Protein AF-A0A965PPR6-F1 (afdb_monomer)

Radius of gyration: 20.14 Å; Cα contacts (8 Å, |Δi|>4): 261; chains: 1; bounding box: 53×40×50 Å

Sequence (195 aa):
MKWIDKIFGKKETKTKAVNNMVGMTINASNAIFPSWQTVEAINEYCTIDDIYSVISYLAETAARIPFYGYQVVDDEAMKGYKRHDFASIQKKYYKTKALQDLQPDDIFMKMLDGISYEDKIKYYTILYITGELFLYKEVLELGPNSGMVYLHALNNQNVTVLVSDTFPQRVVGYRYFDVNFDGKFTTDDIIHVKY

Foldseek 3Di:
DVVVCLQQPDPDDDDDDPDDPPDPDPPVVQKDAQDPQLVVLVVCCVPPVVNVVVQLVVQLVQLPDADFDKDFPDPVLVVQLVPDDPPDPSNVVSCVVGIDGDDCPDLVNVQSVPCDSVNSSVQSSSCVSRQKWKWFWDAACDDPRHRHIDTDTADRNQKMFGWDPDPPIDGQWIWGDDPPDTDTGGPSRIDMGGD

Secondary structure (DSSP, 8-state):
-TTHHHHH-------------------GGGEEPPPHHHHHHHHHHHH-HHHHHHHHHHHHHHHTSPP--EEE--HHHHHHHHHS-TT-HHHHHHHHHHEEEPPTT-HHHHHHHHS-HHHHHHHHHHHHHHSEEEEEEEE--SSTTTT-EEEEEPPGGGEEEEE-SSSSP-EEEEEEEETTEEEEE-TTTEEEEE-

pLDDT: mean 83.13, std 17.08, range [30.12, 97.56]

Solvent-accessible surface area (backbone atoms only — not comparable to full-atom values): 11376 Å² total; per-residue (Å²): 121,75,64,62,53,68,75,68,58,79,89,71,80,88,69,94,70,91,73,78,93,69,70,89,70,82,56,74,90,38,50,49,64,57,53,73,63,49,57,51,37,49,48,44,44,75,71,35,68,69,52,33,51,52,45,48,53,52,13,50,59,56,31,70,57,80,83,83,59,68,41,81,75,27,74,68,35,39,53,51,30,72,72,41,57,88,88,38,68,66,19,56,56,21,39,68,60,9,44,41,76,51,59,82,84,37,62,68,44,49,33,56,70,65,57,45,59,67,54,37,28,55,52,40,39,45,28,71,55,56,38,39,40,45,28,40,56,46,64,38,82,67,70,100,59,43,71,40,54,46,77,43,79,53,65,61,85,33,36,32,43,30,40,44,95,54,88,80,68,43,80,63,24,36,34,42,51,54,102,88,42,81,46,78,40,48,64,84,37,42,52,76,49,75,113

Structure (mmCIF, N/CA/C/O backbone):
data_AF-A0A965PPR6-F1
#
_entry.id   AF-A0A965PPR6-F1
#
loop_
_atom_site.group_PDB
_atom_site.id
_atom_site.type_symbol
_atom_site.label_atom_id
_atom_site.label_alt_id
_atom_site.label_comp_id
_atom_site.label_asym_id
_atom_site.label_entity_id
_atom_site.label_seq_id
_atom_site.pdbx_PDB_ins_code
_atom_site.Cartn_x
_atom_site.Cartn_y
_atom_site.Cartn_z
_atom_site.occupancy
_atom_site.B_iso_or_equiv
_atom_site.auth_seq_id
_atom_site.auth_comp_id
_atom_site.auth_asym_id
_atom_site.auth_atom_id
_atom_site.pdbx_PDB_model_num
ATOM 1 N N . MET A 1 1 ? -7.750 -10.231 19.471 1.00 48.19 1 MET A N 1
ATOM 2 C CA . MET A 1 1 ? -6.610 -9.286 19.541 1.00 48.19 1 MET A CA 1
ATOM 3 C C . MET A 1 1 ? -5.313 -9.749 18.841 1.00 48.19 1 MET A C 1
ATOM 5 O O . MET A 1 1 ? -4.324 -9.059 18.959 1.00 48.19 1 MET A O 1
ATOM 9 N N . LYS A 1 2 ? -5.282 -10.813 18.014 1.00 48.78 2 LYS A N 1
ATOM 10 C CA . LYS A 1 2 ? -4.013 -11.348 17.451 1.00 48.78 2 LYS A CA 1
ATOM 11 C C . LYS A 1 2 ? -3.381 -10.573 16.272 1.00 48.78 2 LYS A C 1
ATOM 13 O O . LYS A 1 2 ? -2.258 -10.879 15.897 1.00 48.78 2 LYS A O 1
ATOM 18 N N . TRP A 1 3 ? -4.093 -9.635 15.642 1.00 40.25 3 TRP A N 1
ATOM 19 C CA . TRP A 1 3 ? -3.617 -8.940 14.430 1.00 40.25 3 TRP A CA 1
ATOM 20 C C . TRP A 1 3 ? -2.883 -7.629 14.741 1.00 40.25 3 TRP A C 1
ATOM 22 O O . TRP A 1 3 ? -1.911 -7.310 14.070 1.00 40.25 3 TRP A O 1
ATOM 32 N N . ILE A 1 4 ? -3.286 -6.932 15.807 1.00 52.94 4 ILE A N 1
ATOM 33 C CA . ILE A 1 4 ? -2.598 -5.741 16.332 1.00 52.94 4 ILE A CA 1
ATOM 34 C C . ILE A 1 4 ? -1.218 -6.137 16.882 1.00 52.94 4 ILE A C 1
ATOM 36 O O . ILE A 1 4 ? -0.222 -5.483 16.588 1.00 52.94 4 ILE A O 1
ATOM 40 N N . ASP A 1 5 ? -1.134 -7.288 17.556 1.00 53.12 5 ASP A N 1
ATOM 41 C CA . ASP A 1 5 ? 0.131 -7.854 18.046 1.00 53.12 5 ASP A CA 1
ATOM 42 C C . ASP A 1 5 ? 1.129 -8.162 16.913 1.00 53.12 5 ASP A C 1
ATOM 44 O O . ASP A 1 5 ? 2.340 -8.082 17.112 1.00 53.12 5 ASP A O 1
ATOM 48 N N . LYS A 1 6 ? 0.624 -8.477 15.711 1.00 57.22 6 LYS A N 1
ATOM 49 C CA . LYS A 1 6 ? 1.436 -8.735 14.513 1.00 57.22 6 LYS A CA 1
ATOM 50 C C . LYS A 1 6 ? 1.983 -7.446 13.884 1.00 57.22 6 LYS A C 1
ATOM 52 O O . LYS A 1 6 ? 3.014 -7.470 13.219 1.00 57.22 6 LYS A O 1
ATOM 57 N N . ILE A 1 7 ? 1.299 -6.323 14.095 1.00 57.22 7 ILE A N 1
ATOM 58 C CA . ILE A 1 7 ? 1.702 -5.015 13.567 1.00 57.22 7 ILE A CA 1
ATOM 59 C C . ILE A 1 7 ? 2.753 -4.369 14.478 1.00 57.22 7 ILE A C 1
ATOM 61 O O . ILE A 1 7 ? 3.712 -3.803 13.962 1.00 57.22 7 ILE A O 1
ATOM 65 N N . PHE A 1 8 ? 2.616 -4.506 15.802 1.00 60.41 8 PHE A N 1
ATOM 66 C CA . PHE A 1 8 ? 3.410 -3.720 16.757 1.00 60.41 8 PHE A CA 1
ATOM 67 C C . PHE A 1 8 ? 4.501 -4.469 17.522 1.00 60.41 8 PHE A C 1
ATOM 69 O O . PHE A 1 8 ? 5.344 -3.801 18.107 1.00 60.41 8 PHE A O 1
ATOM 76 N N . GLY A 1 9 ? 4.538 -5.808 17.491 1.00 51.94 9 GLY A N 1
ATOM 77 C CA . GLY A 1 9 ? 5.620 -6.607 18.077 1.00 51.94 9 GLY A CA 1
ATOM 78 C C . GLY A 1 9 ? 5.750 -6.477 19.605 1.00 51.94 9 GLY A C 1
ATOM 79 O O . GLY A 1 9 ? 5.995 -5.413 20.168 1.00 51.94 9 GLY A O 1
ATOM 80 N N . LYS A 1 10 ? 5.650 -7.587 20.341 1.00 51.81 10 LYS A N 1
ATOM 81 C CA . LYS A 1 10 ? 6.014 -7.572 21.767 1.00 51.81 10 LYS A CA 1
ATOM 82 C C . LYS A 1 10 ? 7.514 -7.306 21.927 1.00 51.81 10 LYS A C 1
ATOM 84 O O . LYS A 1 10 ? 8.333 -7.972 21.300 1.00 51.81 10 LYS A O 1
ATOM 89 N N . LYS A 1 11 ? 7.881 -6.420 22.862 1.00 44.75 11 LYS A N 1
ATOM 90 C CA . LYS A 1 11 ? 9.228 -6.392 23.456 1.00 44.75 11 LYS A CA 1
ATOM 91 C C . LYS A 1 11 ? 9.420 -7.654 24.299 1.00 44.75 11 LYS A C 1
ATOM 93 O O . LYS A 1 11 ? 9.170 -7.644 25.502 1.00 44.75 11 LYS A O 1
ATOM 98 N N . GLU A 1 12 ? 9.842 -8.744 23.669 1.00 40.94 12 GLU A N 1
ATOM 99 C CA . GLU A 1 12 ? 10.388 -9.887 24.392 1.00 40.94 12 GLU A CA 1
ATOM 100 C C . GLU A 1 12 ? 11.834 -9.591 24.799 1.00 40.94 12 GLU A C 1
ATOM 102 O O . GLU A 1 12 ? 12.683 -9.154 24.018 1.00 40.94 12 GLU A O 1
ATOM 107 N N . THR A 1 13 ? 12.090 -9.764 26.087 1.00 36.62 13 THR A N 1
ATOM 108 C CA . THR A 1 13 ? 13.371 -9.562 26.746 1.00 36.62 13 THR A CA 1
ATOM 109 C C . THR A 1 13 ? 14.420 -10.485 26.127 1.00 36.62 13 THR A C 1
ATOM 111 O O . THR A 1 13 ? 14.289 -11.707 26.156 1.00 36.62 13 THR A O 1
ATOM 114 N N . LYS A 1 14 ? 15.480 -9.882 25.575 1.00 37.03 14 LYS A N 1
ATOM 115 C CA . LYS A 1 14 ? 16.618 -10.553 24.935 1.00 37.03 14 LYS A CA 1
ATOM 116 C C . LYS A 1 14 ? 17.180 -11.680 25.810 1.00 37.03 14 LYS A C 1
ATOM 118 O O . LYS A 1 14 ? 17.940 -11.424 26.741 1.00 37.03 14 LYS A O 1
ATOM 123 N N . THR A 1 15 ? 16.913 -12.925 25.437 1.00 30.12 15 THR A N 1
ATOM 124 C CA . THR A 1 15 ? 17.863 -14.020 25.648 1.00 30.12 15 THR A CA 1
ATOM 125 C C . THR A 1 15 ? 18.594 -14.231 24.331 1.00 30.12 15 THR A C 1
ATOM 127 O O . THR A 1 15 ? 17.985 -14.375 23.275 1.00 30.12 15 THR A O 1
ATOM 130 N N . LYS A 1 16 ? 19.925 -14.133 24.378 1.00 44.31 16 LYS A N 1
ATOM 131 C CA . LYS A 1 16 ? 20.814 -14.342 23.234 1.00 44.31 16 LYS A CA 1
ATOM 132 C C . LYS A 1 16 ? 20.588 -15.747 22.668 1.00 44.31 16 LYS A C 1
ATOM 134 O O . LYS A 1 16 ? 21.168 -16.704 23.167 1.00 44.31 16 LYS A O 1
ATOM 139 N N . ALA A 1 17 ? 19.789 -15.849 21.615 1.00 34.00 17 ALA A N 1
ATOM 140 C CA . ALA A 1 17 ? 19.793 -16.985 20.712 1.00 34.00 17 ALA A CA 1
ATOM 141 C C . ALA A 1 17 ? 20.595 -16.576 19.473 1.00 34.00 17 ALA A C 1
ATOM 143 O O . ALA A 1 17 ? 20.118 -15.844 18.609 1.00 34.00 17 ALA A O 1
ATOM 144 N N . VAL A 1 18 ? 21.849 -17.020 19.414 1.00 46.94 18 VAL A N 1
ATOM 145 C CA . VAL A 1 18 ? 22.554 -17.165 18.139 1.00 46.94 18 VAL A CA 1
ATOM 146 C C . VAL A 1 18 ? 21.753 -18.196 17.350 1.00 46.94 18 VAL A C 1
ATOM 148 O O . VAL A 1 18 ? 21.714 -19.355 17.748 1.00 46.94 18 VAL A O 1
ATOM 151 N N . ASN A 1 19 ? 21.058 -17.776 16.294 1.00 36.38 19 ASN A N 1
ATOM 152 C CA . ASN A 1 19 ? 20.357 -18.704 15.413 1.00 36.38 19 ASN A CA 1
ATOM 153 C C . ASN A 1 19 ? 20.347 -18.182 13.970 1.00 36.38 19 ASN A C 1
ATOM 155 O O . ASN A 1 19 ? 19.476 -17.431 13.549 1.00 36.38 19 ASN A O 1
ATOM 159 N N . ASN A 1 20 ? 21.391 -18.582 13.243 1.00 40.84 20 ASN A N 1
ATOM 160 C CA . ASN A 1 20 ? 21.377 -18.983 11.839 1.00 40.84 20 ASN A CA 1
ATOM 161 C C . ASN A 1 20 ? 20.494 -18.181 10.863 1.00 40.84 20 ASN A C 1
ATOM 163 O O . ASN A 1 20 ? 19.525 -18.704 10.320 1.00 40.84 20 ASN A O 1
ATOM 167 N N . MET A 1 21 ? 20.972 -17.005 10.448 1.00 39.00 21 MET A N 1
ATOM 168 C CA . MET A 1 21 ? 20.853 -16.595 9.039 1.00 39.00 21 MET A CA 1
ATOM 169 C C . MET A 1 21 ? 21.805 -17.452 8.178 1.00 39.00 21 MET A C 1
ATOM 171 O O . MET A 1 21 ? 22.742 -16.957 7.557 1.00 39.00 21 MET A O 1
ATOM 175 N N . VAL A 1 22 ? 21.615 -18.773 8.172 1.00 36.97 22 VAL A N 1
ATOM 176 C CA . VAL A 1 22 ? 22.306 -19.662 7.233 1.00 36.97 22 VAL A CA 1
ATOM 177 C C . VAL A 1 22 ? 21.404 -19.789 6.017 1.00 36.97 22 VAL A C 1
ATOM 179 O O . VAL A 1 22 ? 20.418 -20.513 6.039 1.00 36.97 22 VAL A O 1
ATOM 182 N N . GLY A 1 23 ? 21.736 -19.005 4.991 1.00 43.03 23 GLY A N 1
ATOM 183 C CA . GLY A 1 23 ? 21.359 -19.208 3.596 1.00 43.03 23 GLY A CA 1
ATOM 184 C C . GLY A 1 23 ? 19.938 -19.706 3.347 1.00 43.03 23 GLY A C 1
ATOM 185 O O . GLY A 1 23 ? 19.741 -20.892 3.086 1.00 43.03 23 GLY A O 1
ATOM 186 N N . MET A 1 24 ? 18.969 -18.785 3.261 1.00 45.47 24 MET A N 1
ATOM 187 C CA . MET A 1 24 ? 17.811 -19.012 2.389 1.00 45.47 24 MET A CA 1
ATOM 188 C C . MET A 1 24 ? 18.346 -19.199 0.966 1.00 45.47 24 MET A C 1
ATOM 190 O O . MET A 1 24 ? 18.552 -18.230 0.228 1.00 45.47 24 MET A O 1
ATOM 194 N N . THR A 1 25 ? 18.665 -20.445 0.634 1.00 43.94 25 THR A N 1
ATOM 195 C CA . THR A 1 25 ? 19.070 -20.873 -0.695 1.00 43.94 25 THR A CA 1
ATOM 196 C C . THR A 1 25 ? 17.839 -20.700 -1.561 1.00 43.94 25 THR A C 1
ATOM 198 O O . THR A 1 25 ? 16.800 -21.303 -1.298 1.00 43.94 25 THR A O 1
ATOM 201 N N . ILE A 1 26 ? 17.920 -19.796 -2.532 1.00 47.94 26 ILE A N 1
ATOM 202 C CA . ILE A 1 26 ? 16.821 -19.542 -3.453 1.00 47.94 26 ILE A CA 1
ATOM 203 C C . ILE A 1 26 ? 16.730 -20.775 -4.336 1.00 47.94 26 ILE A C 1
ATOM 205 O O . ILE A 1 26 ? 17.518 -20.948 -5.263 1.00 47.94 26 ILE A O 1
ATOM 209 N N . ASN A 1 27 ? 15.797 -21.663 -4.020 1.00 50.19 27 ASN A N 1
ATOM 210 C CA . ASN A 1 27 ? 15.402 -22.681 -4.967 1.00 50.19 27 ASN A CA 1
ATOM 211 C C . ASN A 1 27 ? 14.576 -21.962 -6.040 1.00 50.19 27 ASN A C 1
ATOM 213 O O . ASN A 1 27 ? 13.441 -21.572 -5.774 1.00 50.19 27 ASN A O 1
ATOM 217 N N . ALA A 1 28 ? 15.163 -21.734 -7.220 1.00 57.53 28 ALA A N 1
ATOM 218 C CA . ALA A 1 28 ? 14.512 -21.040 -8.337 1.00 57.53 28 ALA A CA 1
ATOM 219 C C . ALA A 1 28 ? 13.152 -21.663 -8.713 1.00 57.53 28 ALA A C 1
ATOM 221 O O . ALA A 1 28 ? 12.286 -20.977 -9.241 1.00 57.53 28 ALA A O 1
ATOM 222 N N . SER A 1 29 ? 12.950 -22.939 -8.369 1.00 57.94 29 SER A N 1
ATOM 223 C CA . SER A 1 29 ? 11.703 -23.687 -8.555 1.00 57.94 29 SER A CA 1
ATOM 224 C C . SER A 1 29 ? 10.522 -23.158 -7.721 1.00 57.94 29 SER A C 1
ATOM 226 O O . SER A 1 29 ? 9.377 -23.346 -8.115 1.00 57.94 29 SER A O 1
ATOM 228 N N . ASN A 1 30 ? 10.785 -22.497 -6.585 1.00 63.94 30 ASN A N 1
ATOM 229 C CA . ASN A 1 30 ? 9.767 -22.033 -5.627 1.00 63.94 30 ASN A CA 1
ATOM 230 C C . ASN A 1 30 ? 9.727 -20.497 -5.515 1.00 63.94 30 ASN A C 1
ATOM 232 O O . ASN A 1 30 ? 9.363 -19.942 -4.476 1.00 63.94 30 ASN A O 1
ATOM 236 N N . ALA A 1 31 ? 10.153 -19.800 -6.566 1.00 70.00 31 ALA A N 1
ATOM 237 C CA . ALA A 1 31 ? 10.116 -18.349 -6.657 1.00 70.00 31 ALA A CA 1
ATOM 238 C C . ALA A 1 31 ? 9.077 -17.930 -7.702 1.00 70.00 31 ALA A C 1
ATOM 240 O O . ALA A 1 31 ? 9.093 -18.417 -8.831 1.00 70.00 31 ALA A O 1
ATOM 241 N N . ILE A 1 32 ? 8.176 -17.025 -7.326 1.00 72.94 32 ILE A N 1
ATOM 242 C CA . ILE A 1 32 ? 7.250 -16.377 -8.253 1.00 72.94 32 ILE A CA 1
ATOM 243 C C . ILE A 1 32 ? 7.863 -15.032 -8.619 1.00 72.94 32 ILE A C 1
ATOM 245 O O . ILE A 1 32 ? 8.023 -14.149 -7.773 1.00 72.94 32 ILE A O 1
ATOM 249 N N . PHE A 1 33 ? 8.238 -14.915 -9.886 1.00 66.56 33 PHE A N 1
ATOM 250 C CA . PHE A 1 33 ? 8.786 -13.697 -10.455 1.00 66.56 33 PHE A CA 1
ATOM 251 C C . PHE A 1 33 ? 7.656 -12.784 -10.933 1.00 66.56 33 PHE A C 1
ATOM 253 O O . PHE A 1 33 ? 6.605 -13.288 -11.348 1.00 66.56 33 PHE A O 1
ATOM 260 N N . PRO A 1 34 ? 7.869 -11.460 -10.915 1.00 62.06 34 PRO A N 1
ATOM 261 C CA . PRO A 1 34 ? 6.945 -10.542 -11.551 1.00 62.06 34 PRO A CA 1
ATOM 262 C C . PRO A 1 34 ? 6.870 -10.914 -13.035 1.00 62.06 34 PRO A C 1
ATOM 264 O O . PRO A 1 34 ? 7.886 -11.168 -13.688 1.00 62.06 34 PRO A O 1
ATOM 267 N N . SER A 1 35 ? 5.651 -11.052 -13.554 1.00 61.56 35 SER A N 1
ATOM 268 C CA . SER A 1 35 ? 5.448 -11.480 -14.936 1.00 61.56 35 SER A CA 1
ATOM 269 C C . SER A 1 35 ? 5.826 -10.354 -15.902 1.00 61.56 35 SER A C 1
ATOM 271 O O . SER A 1 35 ? 5.739 -9.173 -15.561 1.00 61.56 35 SER A O 1
ATOM 273 N N . TRP A 1 36 ? 6.188 -10.708 -17.142 1.00 55.47 36 TRP A N 1
ATOM 274 C CA . TRP A 1 36 ? 6.406 -9.747 -18.240 1.00 55.47 36 TRP A CA 1
ATOM 275 C C . TRP A 1 36 ? 5.240 -8.753 -18.389 1.00 55.47 36 TRP A C 1
ATOM 277 O O . TRP A 1 36 ? 5.442 -7.590 -18.730 1.00 55.47 36 TRP A O 1
ATOM 287 N N . GLN A 1 37 ? 4.028 -9.193 -18.044 1.00 60.94 37 GLN A N 1
ATOM 288 C CA . GLN A 1 37 ? 2.809 -8.386 -18.077 1.00 60.94 37 GLN A CA 1
ATOM 289 C C . GLN A 1 37 ? 2.902 -7.138 -17.187 1.00 60.94 37 GLN A C 1
ATOM 291 O O . GLN A 1 37 ? 2.334 -6.109 -17.528 1.00 60.94 37 GLN A O 1
ATOM 296 N N . THR A 1 38 ? 3.654 -7.185 -16.080 1.00 77.25 38 THR A N 1
ATOM 297 C CA . THR A 1 38 ? 3.849 -6.006 -15.216 1.00 77.25 38 THR A CA 1
ATOM 298 C C . THR A 1 38 ? 4.651 -4.906 -15.912 1.00 77.25 38 THR A C 1
ATOM 300 O O . THR A 1 38 ? 4.359 -3.728 -15.731 1.00 77.25 38 THR A O 1
ATOM 303 N N . VAL A 1 39 ? 5.638 -5.266 -16.739 1.00 82.94 39 VAL A N 1
ATOM 304 C CA . VAL A 1 39 ? 6.443 -4.306 -17.511 1.00 82.94 39 VAL A CA 1
ATOM 305 C C . VAL A 1 39 ? 5.615 -3.693 -18.633 1.00 82.94 39 VAL A C 1
ATOM 307 O O . VAL A 1 39 ? 5.639 -2.481 -18.828 1.00 82.94 39 VAL A O 1
ATOM 310 N N . GLU A 1 40 ? 4.8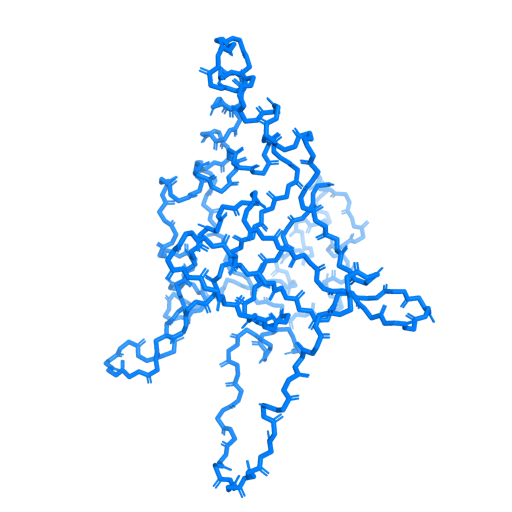60 -4.525 -19.343 1.00 86.25 40 GLU A N 1
ATOM 311 C CA . GLU A 1 40 ? 3.971 -4.092 -20.420 1.00 86.25 40 GLU A CA 1
ATOM 312 C C . GLU A 1 40 ? 2.885 -3.138 -19.910 1.00 86.25 40 GLU A C 1
ATOM 314 O O . GLU A 1 40 ? 2.782 -2.029 -20.424 1.00 86.25 40 GLU A O 1
ATOM 319 N N . ALA A 1 41 ? 2.180 -3.490 -18.831 1.00 88.00 41 ALA A N 1
ATOM 320 C CA . ALA A 1 41 ? 1.141 -2.642 -18.243 1.00 88.00 41 ALA A CA 1
ATOM 321 C C . ALA A 1 41 ? 1.681 -1.286 -17.752 1.00 88.00 41 ALA A C 1
ATOM 323 O O . ALA A 1 41 ? 1.035 -0.250 -17.916 1.00 88.00 41 ALA A O 1
ATOM 324 N N . ILE A 1 42 ? 2.891 -1.267 -17.177 1.00 89.81 42 ILE A N 1
ATOM 325 C CA . ILE A 1 42 ? 3.558 -0.015 -16.789 1.00 89.81 42 ILE A CA 1
ATOM 326 C C . ILE A 1 42 ? 3.869 0.837 -18.024 1.00 89.81 42 ILE A C 1
ATOM 328 O O . ILE A 1 42 ? 3.649 2.047 -18.004 1.00 89.81 42 ILE A O 1
ATOM 332 N N . ASN A 1 43 ? 4.350 0.225 -19.107 1.00 90.31 43 ASN A N 1
ATOM 333 C CA . ASN A 1 43 ? 4.620 0.946 -20.347 1.00 90.31 43 ASN A CA 1
ATOM 334 C C . ASN A 1 43 ? 3.334 1.490 -20.977 1.00 90.31 43 ASN A C 1
ATOM 336 O O . ASN A 1 43 ? 3.321 2.639 -21.409 1.00 90.31 43 ASN A O 1
ATOM 340 N N . GLU A 1 44 ? 2.251 0.714 -20.998 1.00 92.44 44 GLU A N 1
ATOM 341 C CA . GLU A 1 44 ? 0.940 1.155 -21.485 1.00 92.44 44 GLU A CA 1
ATOM 342 C C . GLU A 1 44 ? 0.424 2.361 -20.696 1.00 92.44 44 GLU A C 1
ATOM 344 O O . GLU A 1 44 ? 0.042 3.363 -21.297 1.00 92.44 44 GLU A O 1
ATOM 349 N N . TYR A 1 45 ? 0.506 2.322 -19.363 1.00 93.44 45 TYR A N 1
ATOM 350 C CA . TYR A 1 45 ? 0.157 3.466 -18.517 1.00 93.44 45 TYR A CA 1
ATOM 351 C C . TYR A 1 45 ? 0.984 4.720 -18.836 1.00 93.44 45 TYR A C 1
ATOM 353 O O . TYR A 1 45 ? 0.462 5.829 -18.797 1.00 93.44 45 TYR A O 1
ATOM 361 N N . CYS A 1 46 ? 2.267 4.559 -19.163 1.00 92.62 46 CYS A N 1
ATOM 362 C CA . CYS A 1 46 ? 3.156 5.676 -19.486 1.00 92.62 46 CYS A CA 1
ATOM 363 C C . CYS A 1 46 ? 3.025 6.190 -20.930 1.00 92.62 46 CYS A C 1
ATOM 365 O O . CYS A 1 46 ? 3.534 7.271 -21.221 1.00 92.62 46 CYS A O 1
ATOM 367 N N . THR A 1 47 ? 2.426 5.421 -21.845 1.00 95.81 47 THR A N 1
ATOM 368 C CA . THR A 1 47 ? 2.432 5.724 -23.292 1.00 95.81 47 THR A CA 1
ATOM 369 C C . THR A 1 47 ? 1.051 5.973 -23.885 1.00 95.81 47 THR A C 1
ATOM 371 O O . THR A 1 47 ? 0.958 6.631 -24.920 1.00 95.81 47 THR A O 1
ATOM 374 N N . ILE A 1 48 ? -0.011 5.461 -23.261 1.00 97.00 48 ILE A N 1
ATOM 375 C CA . ILE A 1 48 ? -1.388 5.593 -23.739 1.00 97.00 48 ILE A CA 1
ATOM 376 C C . ILE A 1 48 ? -2.139 6.567 -22.827 1.00 97.00 48 ILE A C 1
ATOM 378 O O . ILE A 1 48 ? -2.501 6.233 -21.697 1.00 97.00 48 ILE A O 1
ATOM 382 N N . ASP A 1 49 ? -2.427 7.761 -23.347 1.00 97.00 49 ASP A N 1
ATOM 383 C CA . ASP A 1 49 ? -3.057 8.862 -22.600 1.00 97.00 49 ASP A CA 1
ATOM 384 C C . ASP A 1 49 ? -4.416 8.491 -21.983 1.00 97.00 49 ASP A C 1
ATOM 386 O O . ASP A 1 49 ? -4.732 8.907 -20.864 1.00 97.00 49 ASP A O 1
ATOM 390 N N . ASP A 1 50 ? -5.219 7.682 -22.677 1.00 96.69 50 ASP A N 1
ATOM 391 C CA . ASP A 1 50 ? -6.526 7.239 -22.176 1.00 96.69 50 ASP A CA 1
ATOM 392 C C . ASP A 1 50 ? -6.378 6.349 -20.931 1.00 96.69 50 ASP A C 1
ATOM 394 O O . ASP A 1 50 ? -7.106 6.514 -19.948 1.00 96.69 50 ASP A O 1
ATOM 398 N N . ILE A 1 51 ? -5.397 5.438 -20.941 1.00 95.50 51 ILE A N 1
ATOM 399 C CA . ILE A 1 51 ? -5.103 4.551 -19.807 1.00 95.50 51 ILE A CA 1
ATOM 400 C C . ILE A 1 51 ? -4.580 5.376 -18.634 1.00 95.50 51 ILE A C 1
ATOM 402 O O . ILE A 1 51 ? -5.071 5.229 -17.511 1.00 95.50 51 ILE A O 1
ATOM 406 N N . TYR A 1 52 ? -3.636 6.282 -18.900 1.00 96.88 52 TYR A N 1
ATOM 407 C CA . TYR A 1 52 ? -3.124 7.215 -17.902 1.00 96.88 52 TYR A CA 1
ATOM 408 C C . TYR A 1 52 ? -4.258 7.995 -17.227 1.00 96.88 52 TYR A C 1
ATOM 410 O O . TYR A 1 52 ? -4.332 8.055 -15.997 1.00 96.88 52 TYR A O 1
ATOM 418 N N . SER A 1 53 ? -5.170 8.553 -18.027 1.00 97.44 53 SER A N 1
ATOM 419 C CA . SER A 1 53 ? -6.269 9.396 -17.550 1.00 97.44 53 SER A CA 1
ATOM 420 C C . SER A 1 53 ? -7.247 8.621 -16.668 1.00 97.44 53 SER A C 1
ATOM 422 O O . SER A 1 53 ? -7.631 9.103 -15.600 1.00 97.44 53 SER A O 1
ATOM 424 N N . VAL A 1 54 ? -7.625 7.401 -17.069 1.00 97.06 54 VAL A N 1
ATOM 425 C CA . VAL A 1 54 ? -8.535 6.549 -16.286 1.00 97.06 54 VAL A CA 1
ATOM 426 C C . VAL A 1 54 ? -7.897 6.132 -14.963 1.00 97.06 54 VAL A C 1
ATOM 428 O O . VAL A 1 54 ? -8.519 6.278 -13.908 1.00 97.06 54 VAL A O 1
ATOM 431 N N . ILE A 1 55 ? -6.655 5.643 -14.996 1.00 96.25 55 ILE A N 1
ATOM 432 C CA . ILE A 1 55 ? -5.962 5.176 -13.791 1.00 96.25 55 ILE A CA 1
ATOM 433 C C . ILE A 1 55 ? -5.713 6.338 -12.828 1.00 96.25 55 ILE A C 1
ATOM 435 O O . ILE A 1 55 ? -5.998 6.206 -11.637 1.00 96.25 55 ILE A O 1
ATOM 439 N N . SER A 1 56 ? -5.262 7.489 -13.331 1.00 96.69 56 SER A N 1
ATOM 440 C CA . SER A 1 56 ? -5.033 8.683 -12.508 1.00 96.69 56 SER A CA 1
ATOM 441 C C . SER A 1 56 ? -6.328 9.160 -11.855 1.00 96.69 56 SER A C 1
ATOM 443 O O . SER A 1 56 ? -6.358 9.393 -10.648 1.00 96.69 56 SER A O 1
ATOM 445 N N . TYR A 1 57 ? -7.433 9.204 -12.607 1.00 97.56 57 TYR A N 1
ATOM 446 C CA . TYR A 1 57 ? -8.740 9.571 -12.061 1.00 97.56 57 TYR A CA 1
ATOM 447 C C . TYR A 1 57 ? -9.179 8.644 -10.916 1.00 97.56 57 TYR A C 1
ATOM 449 O O . TYR A 1 57 ? -9.630 9.118 -9.867 1.00 97.56 57 TYR A O 1
ATOM 457 N N . LEU A 1 58 ? -9.029 7.325 -11.083 1.00 96.62 58 LEU A N 1
ATOM 458 C CA . LEU A 1 58 ? -9.371 6.346 -10.048 1.00 96.62 58 LEU A CA 1
ATOM 459 C C . LEU A 1 58 ? -8.455 6.455 -8.823 1.00 96.62 58 LEU A C 1
ATOM 461 O O . LEU A 1 58 ? -8.944 6.423 -7.690 1.00 96.62 58 LEU A O 1
ATOM 465 N N . ALA A 1 59 ? -7.145 6.601 -9.034 1.00 96.94 59 ALA A N 1
ATOM 466 C CA . ALA A 1 59 ? -6.155 6.710 -7.967 1.00 96.94 59 ALA A CA 1
ATOM 467 C C . ALA A 1 59 ? -6.352 7.984 -7.136 1.00 96.94 59 ALA A C 1
ATOM 469 O O . ALA A 1 59 ? -6.419 7.911 -5.909 1.00 96.94 59 ALA A O 1
ATOM 470 N N . GLU A 1 60 ? -6.538 9.136 -7.784 1.00 97.19 60 GLU A N 1
ATOM 471 C CA . GLU A 1 60 ? -6.829 10.403 -7.108 1.00 97.19 60 GLU A CA 1
ATOM 472 C C . GLU A 1 60 ? -8.153 10.351 -6.346 1.00 97.19 60 GLU A C 1
ATOM 474 O O . GLU A 1 60 ? -8.243 10.806 -5.204 1.00 97.19 60 GLU A O 1
ATOM 479 N N . THR A 1 61 ? -9.191 9.767 -6.951 1.00 97.12 61 THR A N 1
ATOM 480 C CA . THR A 1 61 ? -10.500 9.634 -6.302 1.00 97.12 61 THR A CA 1
ATOM 481 C C . THR A 1 61 ? -10.407 8.762 -5.050 1.00 97.12 61 THR A C 1
ATOM 483 O O . THR A 1 61 ? -10.938 9.136 -4.004 1.00 97.12 61 THR A O 1
ATOM 486 N N . ALA A 1 62 ? -9.689 7.638 -5.116 1.00 94.94 62 ALA A N 1
ATOM 487 C CA . ALA A 1 62 ? -9.458 6.770 -3.965 1.00 94.94 62 ALA A CA 1
ATOM 488 C C . ALA A 1 62 ? -8.580 7.444 -2.892 1.00 94.94 62 ALA A C 1
ATOM 490 O O . ALA A 1 62 ? -8.860 7.326 -1.697 1.00 94.94 62 ALA A O 1
ATOM 491 N N . ALA A 1 63 ? -7.558 8.205 -3.297 1.00 96.00 63 ALA A N 1
ATOM 492 C CA . ALA A 1 63 ? -6.642 8.906 -2.395 1.00 96.00 63 ALA A CA 1
ATOM 493 C C . ALA A 1 63 ? -7.319 9.995 -1.550 1.00 96.00 63 ALA A C 1
ATOM 495 O O . ALA A 1 63 ? -6.882 10.262 -0.427 1.00 96.00 63 ALA A O 1
ATOM 496 N N . ARG A 1 64 ? -8.416 10.588 -2.041 1.00 95.31 64 ARG A N 1
ATOM 497 C CA . ARG A 1 64 ? -9.212 11.578 -1.290 1.00 95.31 64 ARG A CA 1
ATOM 498 C C . ARG A 1 64 ? -9.901 10.993 -0.062 1.00 95.31 64 ARG A C 1
ATOM 500 O O . ARG A 1 64 ? -10.283 11.752 0.826 1.00 95.31 64 ARG A O 1
ATOM 507 N N . ILE A 1 65 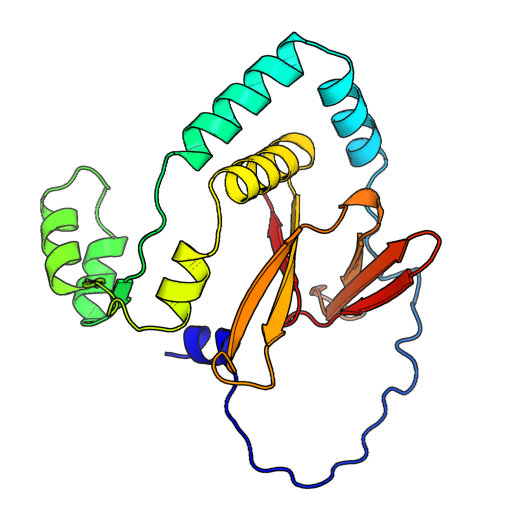? -10.082 9.675 0.001 1.00 92.69 65 ILE A N 1
ATOM 508 C CA . ILE A 1 65 ? -10.729 9.031 1.140 1.00 92.69 65 ILE A CA 1
ATOM 509 C C . ILE A 1 65 ? -9.719 8.968 2.305 1.00 92.69 65 ILE A C 1
ATOM 511 O O . ILE A 1 65 ? -8.644 8.363 2.180 1.00 92.69 65 ILE A O 1
ATOM 515 N N . PRO A 1 66 ? -10.011 9.607 3.451 1.00 89.75 66 PRO A N 1
ATOM 516 C CA . PRO A 1 66 ? -9.167 9.495 4.634 1.00 89.75 66 PRO A CA 1
ATOM 517 C C . PRO A 1 66 ? -9.243 8.081 5.219 1.00 89.75 66 PRO A C 1
ATOM 519 O O . PRO A 1 66 ? -10.257 7.389 5.103 1.00 89.75 66 PRO A O 1
ATOM 522 N N . PHE A 1 67 ? -8.157 7.652 5.858 1.00 89.56 67 PHE A N 1
ATOM 523 C CA . PHE A 1 67 ? -8.156 6.401 6.603 1.00 89.56 67 PHE A CA 1
ATOM 524 C C . PHE A 1 67 ? -8.692 6.641 8.012 1.00 89.56 67 PHE A C 1
ATOM 526 O O . PHE A 1 67 ? -8.436 7.679 8.611 1.00 89.56 67 PHE A O 1
ATOM 533 N N . TYR A 1 68 ? -9.440 5.669 8.531 1.00 88.94 68 TYR A N 1
ATOM 534 C CA . TYR A 1 68 ? -10.000 5.712 9.877 1.00 88.94 68 TYR A CA 1
ATOM 535 C C . TYR A 1 68 ? -9.640 4.430 10.617 1.00 88.94 68 TYR A C 1
ATOM 537 O O . TYR A 1 68 ? -9.853 3.327 10.104 1.00 88.94 68 TYR A O 1
ATOM 545 N N . GLY A 1 69 ? -9.118 4.577 11.830 1.00 88.06 69 GLY A N 1
ATOM 546 C CA . GLY A 1 69 ? -8.867 3.468 12.734 1.00 88.06 69 GLY A CA 1
ATOM 547 C C . GLY A 1 69 ? -10.045 3.243 13.680 1.00 88.06 69 GLY A C 1
ATOM 548 O O . GLY A 1 69 ? -10.509 4.170 14.339 1.00 88.06 69 GLY A O 1
ATOM 549 N N . TYR A 1 70 ? -10.488 1.991 13.789 1.00 90.94 70 TYR A N 1
ATOM 550 C CA . TYR A 1 70 ? -11.524 1.584 14.735 1.00 90.94 70 TYR A CA 1
ATOM 551 C C . TYR A 1 70 ? -11.057 0.400 15.577 1.00 90.94 70 TYR A C 1
ATOM 553 O O . TYR A 1 70 ? -10.458 -0.548 15.062 1.00 90.94 70 TYR A O 1
ATOM 561 N N . GLN A 1 71 ? -11.410 0.417 16.856 1.00 91.31 71 GLN A N 1
ATOM 562 C CA . GLN A 1 71 ? -11.270 -0.710 17.764 1.00 91.31 71 GLN A CA 1
ATOM 563 C C . GLN A 1 71 ? -12.607 -1.449 17.892 1.00 91.31 71 GLN A C 1
ATOM 565 O O . GLN A 1 71 ? -13.670 -0.836 17.997 1.00 91.31 71 GLN A O 1
ATOM 570 N N . VAL A 1 72 ? -12.555 -2.784 17.893 1.00 92.25 72 VAL A N 1
ATOM 571 C CA . VAL A 1 72 ? -13.729 -3.621 18.180 1.00 92.25 72 VAL A CA 1
ATOM 572 C C . VAL A 1 72 ? -13.932 -3.676 19.692 1.00 92.25 72 VAL A C 1
ATOM 574 O O . VAL A 1 72 ? -13.045 -4.140 20.408 1.00 92.25 72 VAL A O 1
ATOM 577 N N . VAL A 1 73 ? -15.089 -3.203 20.154 1.00 92.06 73 VAL A N 1
ATOM 578 C CA . VAL A 1 73 ? -15.477 -3.183 21.575 1.00 92.06 73 VAL A CA 1
ATOM 579 C C . VAL A 1 73 ? -16.360 -4.382 21.921 1.00 92.06 73 VAL A C 1
ATOM 581 O O . VAL A 1 73 ? -16.193 -4.984 22.977 1.00 92.06 73 VAL A O 1
ATOM 584 N N . ASP A 1 74 ? -17.266 -4.755 21.014 1.00 92.62 74 ASP A N 1
ATOM 585 C CA . ASP A 1 74 ? -18.224 -5.847 21.206 1.00 92.62 74 ASP A CA 1
ATOM 586 C C . ASP A 1 74 ? -18.192 -6.819 20.015 1.00 92.62 74 ASP A C 1
ATOM 588 O O . ASP A 1 74 ? -18.627 -6.509 18.898 1.00 92.62 74 ASP A O 1
ATOM 592 N N . ASP A 1 75 ? -17.682 -8.025 20.273 1.00 91.56 75 ASP A N 1
ATOM 593 C CA . ASP A 1 75 ? -17.567 -9.105 19.293 1.00 91.56 75 ASP A CA 1
ATOM 594 C C . ASP A 1 75 ? -18.931 -9.661 18.838 1.00 91.56 75 ASP A C 1
ATOM 596 O O . ASP A 1 75 ? -19.057 -10.138 17.704 1.00 91.56 75 ASP A O 1
ATOM 600 N N . GLU A 1 76 ? -19.967 -9.618 19.681 1.00 90.69 76 GLU A N 1
ATOM 601 C CA . GLU A 1 76 ? -21.315 -10.064 19.314 1.00 90.69 76 GLU A CA 1
ATOM 602 C C . GLU A 1 76 ? -21.988 -9.053 18.392 1.00 90.69 76 GLU A C 1
ATOM 604 O O . GLU A 1 76 ? -22.481 -9.419 17.317 1.00 90.69 76 GLU A O 1
ATOM 609 N N . ALA A 1 77 ? -21.928 -7.769 18.750 1.00 89.94 77 ALA A N 1
ATOM 610 C CA . ALA A 1 77 ? -22.404 -6.697 17.884 1.00 89.94 77 ALA A CA 1
ATOM 611 C C . ALA A 1 77 ? -21.644 -6.678 16.547 1.00 89.94 77 ALA A C 1
ATOM 613 O O . ALA A 1 77 ? -22.250 -6.448 15.495 1.00 89.94 77 ALA A O 1
ATOM 614 N N . MET A 1 78 ? -20.346 -7.005 16.547 1.00 91.12 78 MET A N 1
ATOM 615 C CA . MET A 1 78 ? -19.537 -7.078 15.327 1.00 91.12 78 MET A CA 1
ATOM 616 C C . MET A 1 78 ? -20.020 -8.170 14.363 1.00 91.12 78 MET A C 1
ATOM 618 O O . MET A 1 78 ? -19.996 -7.983 13.142 1.00 91.12 78 MET A O 1
ATOM 622 N N . LYS A 1 79 ? -20.511 -9.306 14.878 1.00 91.69 79 LYS A N 1
ATOM 623 C CA . LYS A 1 79 ? -21.147 -10.340 14.041 1.00 91.69 79 LYS A CA 1
ATOM 624 C C . LYS A 1 79 ? -22.410 -9.800 13.374 1.00 91.69 79 LYS A C 1
ATOM 626 O O . LYS A 1 79 ? -22.614 -10.057 12.189 1.00 91.69 79 LYS A O 1
ATOM 631 N N . GLY A 1 80 ? -23.223 -9.033 14.103 1.00 87.81 80 GLY A N 1
ATOM 632 C CA . GLY A 1 80 ? -24.388 -8.335 13.549 1.00 87.81 80 GLY A CA 1
ATOM 633 C C . GLY A 1 80 ? -23.989 -7.353 12.446 1.00 87.81 80 GLY A C 1
ATOM 634 O O . GLY A 1 80 ? -24.495 -7.433 11.328 1.00 87.81 80 GLY A O 1
ATOM 635 N N . TYR A 1 81 ? -22.995 -6.503 12.711 1.00 88.81 81 TYR A N 1
ATOM 636 C CA . TYR A 1 81 ? -22.477 -5.530 11.745 1.00 88.81 81 TYR A CA 1
ATOM 637 C C . TYR A 1 81 ? -22.017 -6.176 10.425 1.00 88.81 81 TYR A C 1
ATOM 639 O O . 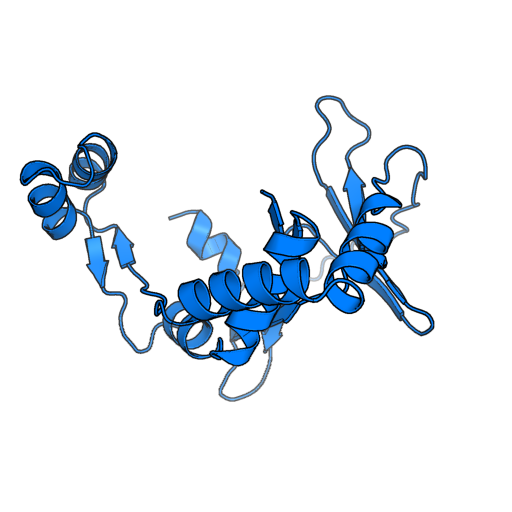TYR A 1 81 ? -22.311 -5.661 9.346 1.00 88.81 81 TYR A O 1
ATOM 647 N N . LYS A 1 82 ? -21.338 -7.329 10.490 1.00 89.88 82 LYS A N 1
ATOM 648 C CA . LYS A 1 82 ? -20.855 -8.051 9.298 1.00 89.88 82 LYS A CA 1
ATOM 649 C C . LYS A 1 82 ? -21.964 -8.721 8.481 1.00 89.88 82 LYS A C 1
ATOM 651 O O . LYS A 1 82 ? -21.781 -8.914 7.285 1.00 89.88 82 LYS A O 1
ATOM 656 N N . ARG A 1 83 ? -23.083 -9.095 9.107 1.00 91.00 83 ARG A N 1
ATOM 657 C CA . ARG A 1 83 ? -24.178 -9.844 8.461 1.00 91.00 83 ARG A CA 1
ATOM 658 C C . ARG A 1 83 ? -25.128 -8.967 7.653 1.00 91.00 83 ARG A C 1
ATOM 660 O O . ARG A 1 83 ? -25.736 -9.455 6.709 1.00 91.00 83 ARG A O 1
ATOM 667 N N . HIS A 1 84 ? -25.292 -7.709 8.046 1.00 89.88 84 HIS A N 1
ATOM 668 C CA . HIS A 1 84 ? -26.275 -6.824 7.432 1.00 89.88 84 HIS A CA 1
ATOM 669 C C . HIS A 1 84 ? -25.716 -6.060 6.226 1.00 89.88 84 HIS A C 1
ATOM 671 O O . HIS A 1 84 ? -24.531 -5.705 6.171 1.00 89.88 84 HIS A O 1
ATOM 677 N N . ASP A 1 85 ? -26.602 -5.771 5.271 1.00 89.50 85 ASP A N 1
ATOM 678 C CA . ASP A 1 85 ? -26.279 -4.998 4.074 1.00 89.50 85 ASP A CA 1
ATOM 679 C C . ASP A 1 85 ? -25.881 -3.550 4.404 1.00 89.50 85 ASP A C 1
ATOM 681 O O . ASP A 1 85 ? -26.347 -2.973 5.395 1.00 89.50 85 ASP A O 1
ATOM 685 N N . PHE A 1 86 ? -24.999 -2.970 3.584 1.00 79.56 86 PHE A N 1
ATOM 686 C CA . PHE A 1 86 ? -24.369 -1.670 3.819 1.00 79.56 86 PHE A CA 1
ATOM 687 C C . PHE A 1 86 ? -25.381 -0.540 4.034 1.00 79.56 86 PHE A C 1
ATOM 689 O O . PHE A 1 86 ? -25.201 0.281 4.935 1.00 79.56 86 PHE A O 1
ATOM 696 N N . ALA A 1 87 ? -26.472 -0.533 3.267 1.00 87.19 87 ALA A N 1
ATOM 697 C CA . ALA A 1 87 ? -27.493 0.510 3.341 1.00 87.19 87 ALA A CA 1
ATOM 698 C C . ALA A 1 87 ? -28.462 0.355 4.531 1.00 87.19 87 ALA A C 1
A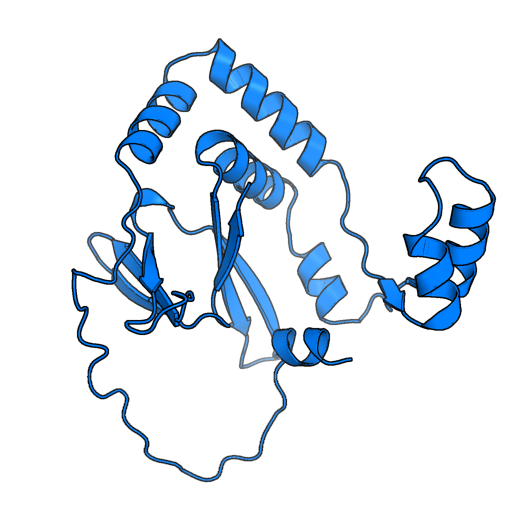TOM 700 O O . ALA A 1 87 ? -29.216 1.280 4.842 1.00 87.19 87 ALA A O 1
ATOM 701 N N . SER A 1 88 ? -28.457 -0.792 5.214 1.00 92.75 88 SER A N 1
ATOM 702 C CA . SER A 1 88 ? -29.465 -1.108 6.225 1.00 92.75 88 SER A CA 1
ATOM 703 C C . SER A 1 88 ? -29.279 -0.317 7.528 1.00 92.75 88 SER A C 1
ATOM 705 O O . SER A 1 88 ? -28.170 -0.123 8.037 1.00 92.75 88 SER A O 1
ATOM 707 N N . ILE A 1 89 ? -30.399 0.089 8.131 1.00 90.94 89 ILE A N 1
ATOM 708 C CA . ILE A 1 89 ? -30.421 0.760 9.444 1.00 90.94 89 ILE A CA 1
ATOM 709 C C . ILE A 1 89 ? -29.828 -0.150 10.529 1.00 90.94 89 ILE A C 1
ATOM 711 O O . ILE A 1 89 ? -29.105 0.313 11.409 1.00 90.94 89 ILE A O 1
ATOM 715 N N . GLN A 1 90 ? -30.074 -1.457 10.427 1.00 89.00 90 GLN A N 1
ATOM 716 C CA . GLN A 1 90 ? -29.542 -2.464 11.344 1.00 89.00 90 GLN A CA 1
ATOM 717 C C . GLN A 1 90 ? -28.012 -2.476 11.327 1.00 89.00 90 GLN A C 1
ATOM 719 O O . GLN A 1 90 ? -27.395 -2.504 12.389 1.00 89.00 90 GLN A O 1
ATOM 724 N N . LYS A 1 91 ? -27.376 -2.368 10.151 1.00 90.75 91 LYS A N 1
ATOM 725 C CA . LYS A 1 91 ? -25.914 -2.279 10.075 1.00 90.75 91 LYS A CA 1
ATOM 726 C C . LYS A 1 91 ? -25.386 -1.034 10.775 1.00 90.75 91 LYS A C 1
ATOM 728 O O . LYS A 1 91 ? -24.423 -1.137 11.530 1.00 90.75 91 LYS A O 1
ATOM 733 N N . LYS A 1 92 ? -26.028 0.123 10.578 1.00 89.38 92 LYS A N 1
ATOM 734 C CA . LYS A 1 92 ? -25.655 1.368 11.274 1.00 89.38 92 LYS A CA 1
ATOM 735 C C . LYS A 1 92 ? -25.787 1.222 12.793 1.00 89.38 92 LYS A C 1
ATOM 737 O O . LYS A 1 92 ? -24.882 1.626 13.512 1.00 89.38 92 LYS A O 1
ATOM 742 N N . TYR A 1 93 ? -26.856 0.579 13.261 1.00 92.06 93 TYR A N 1
ATOM 743 C CA . TYR A 1 93 ? -27.076 0.290 14.680 1.00 92.06 93 TYR A CA 1
ATOM 744 C C . TYR A 1 93 ? -26.018 -0.649 15.276 1.00 92.06 93 TYR A C 1
ATOM 746 O O . TYR A 1 93 ? -25.489 -0.389 16.351 1.00 92.06 93 TYR A O 1
ATOM 754 N N . TYR A 1 94 ? -25.672 -1.737 14.585 1.00 91.88 94 TYR A N 1
ATOM 755 C CA . TYR A 1 94 ? -24.617 -2.630 15.062 1.00 91.88 94 TYR A CA 1
ATOM 756 C C . TYR A 1 94 ? -23.230 -1.988 14.972 1.00 91.88 94 TYR A C 1
ATOM 758 O O . TYR A 1 94 ? -22.392 -2.276 15.819 1.00 91.88 94 TYR A O 1
ATOM 766 N N . LYS A 1 95 ? -22.991 -1.082 14.011 1.00 89.19 95 LYS A N 1
ATOM 767 C CA . LYS A 1 95 ? -21.726 -0.341 13.894 1.00 89.19 95 LYS A CA 1
ATOM 768 C C . LYS A 1 95 ? -21.432 0.465 15.159 1.00 89.19 95 LYS A C 1
ATOM 770 O O . LYS A 1 95 ? -20.330 0.360 15.680 1.00 89.19 95 LYS A O 1
ATOM 775 N N . THR A 1 96 ? -22.408 1.228 15.657 1.00 89.75 96 THR A N 1
ATOM 776 C CA . THR A 1 96 ? -22.223 2.091 16.840 1.00 89.75 96 THR A CA 1
ATOM 777 C C . THR A 1 96 ? -22.002 1.308 18.130 1.00 89.75 96 THR A C 1
ATOM 779 O O . THR A 1 96 ? -21.432 1.842 19.072 1.00 89.75 96 THR A O 1
ATOM 782 N N . LYS A 1 97 ? -22.454 0.050 18.185 1.00 91.19 97 LYS A N 1
ATOM 783 C CA . LYS A 1 97 ? -22.214 -0.850 19.320 1.00 91.19 97 LYS A CA 1
ATOM 784 C C . LYS A 1 97 ? -20.896 -1.610 19.211 1.00 91.19 97 LYS A C 1
ATOM 786 O O . LYS A 1 97 ? -20.238 -1.841 20.215 1.00 91.19 97 LYS A O 1
ATOM 791 N N . ALA A 1 98 ? -20.543 -2.033 18.001 1.00 90.75 98 ALA A N 1
ATOM 792 C CA . ALA A 1 98 ? -19.402 -2.905 17.762 1.00 90.75 98 ALA A CA 1
ATOM 793 C C . ALA A 1 98 ? -18.067 -2.158 17.714 1.00 90.75 98 ALA A C 1
ATOM 795 O O . ALA A 1 98 ? -17.042 -2.737 18.072 1.00 90.75 98 ALA A O 1
ATOM 796 N N . LEU A 1 99 ? -18.068 -0.914 17.225 1.00 92.00 99 LEU A N 1
ATOM 797 C CA . LEU A 1 99 ? -16.860 -0.163 16.899 1.00 92.00 99 LEU A CA 1
ATOM 798 C C . LEU A 1 99 ? -16.782 1.142 17.684 1.00 92.00 99 LEU A C 1
ATOM 800 O O . LEU A 1 99 ? -17.767 1.870 17.798 1.00 92.00 99 LEU A O 1
ATOM 804 N N . GLN A 1 100 ? -15.575 1.452 18.137 1.00 91.38 100 GLN A N 1
ATOM 805 C CA . GLN A 1 100 ? -15.202 2.740 18.704 1.00 91.38 100 GLN A CA 1
ATOM 806 C C . GLN A 1 100 ? -14.003 3.295 17.937 1.00 91.38 100 GLN A C 1
ATOM 808 O O . GLN A 1 100 ? -13.156 2.529 17.473 1.00 91.38 100 GLN A O 1
ATOM 813 N N . ASP A 1 101 ? -13.941 4.615 17.788 1.00 89.12 101 ASP A N 1
ATOM 814 C CA . ASP A 1 101 ? -12.793 5.283 17.176 1.00 89.12 101 ASP A CA 1
ATOM 815 C C . ASP A 1 101 ? -11.528 5.023 18.007 1.00 89.12 101 ASP A C 1
ATOM 817 O O . ASP A 1 101 ? -11.567 5.036 19.242 1.00 89.12 101 ASP A O 1
ATOM 821 N N . LEU A 1 102 ? -10.408 4.765 17.330 1.00 90.00 102 LEU A N 1
ATOM 822 C CA . LEU A 1 102 ? -9.106 4.673 17.989 1.00 90.00 102 LEU A CA 1
ATOM 823 C C . LEU A 1 102 ? -8.709 6.033 18.579 1.00 90.00 102 LEU A C 1
ATOM 825 O O . LEU A 1 102 ? -9.084 7.088 18.063 1.00 90.00 102 LEU A O 1
ATOM 829 N N . GLN A 1 103 ? -7.946 6.009 19.675 1.00 88.19 103 GLN A N 1
ATOM 830 C CA . GLN A 1 103 ? -7.456 7.245 20.278 1.00 88.19 103 GLN A CA 1
ATOM 831 C C . GLN A 1 103 ? -6.498 7.962 19.310 1.00 88.19 103 GLN A C 1
ATOM 833 O O . GLN A 1 103 ? -5.703 7.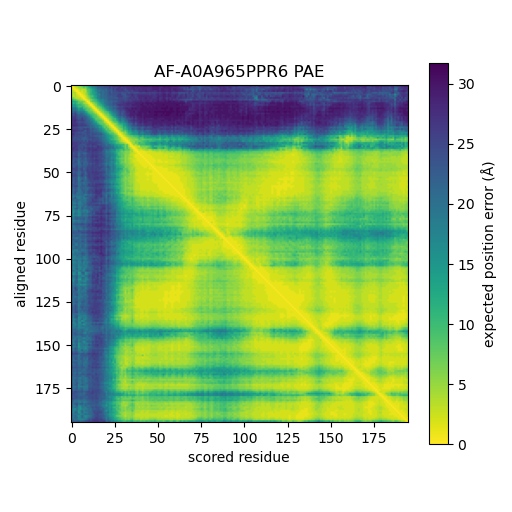294 18.645 1.00 88.19 103 GLN A O 1
ATOM 838 N N . PRO A 1 104 ? -6.533 9.306 19.220 1.00 81.25 104 PRO A N 1
ATOM 839 C CA . PRO A 1 104 ? -5.673 10.043 18.291 1.00 81.25 104 PRO A CA 1
ATOM 840 C C . PRO A 1 104 ? -4.167 9.869 18.541 1.00 81.25 104 PRO A C 1
ATOM 842 O O . PRO A 1 104 ? -3.360 10.114 17.650 1.00 81.25 104 PRO A O 1
ATOM 845 N N . ASP A 1 105 ? -3.762 9.485 19.754 1.00 85.19 105 ASP A N 1
ATOM 846 C CA . ASP A 1 105 ? -2.358 9.271 20.104 1.00 85.19 105 ASP A CA 1
ATOM 847 C C . ASP A 1 105 ? -1.855 7.847 19.813 1.00 85.19 105 ASP A C 1
ATOM 849 O O . ASP A 1 105 ? -0.648 7.600 19.941 1.00 85.19 105 ASP A O 1
ATOM 853 N N . ASP A 1 106 ? -2.743 6.946 19.386 1.00 88.50 106 ASP A N 1
ATOM 854 C CA . ASP A 1 106 ? -2.420 5.567 19.043 1.00 88.50 106 ASP A CA 1
ATOM 855 C C . ASP A 1 106 ? -1.400 5.518 17.892 1.00 88.50 106 ASP A C 1
ATOM 857 O O . ASP A 1 106 ? -1.481 6.266 16.913 1.00 88.50 106 ASP A O 1
ATOM 861 N N . ILE A 1 107 ? -0.410 4.629 18.006 1.00 85.94 107 ILE A N 1
ATOM 862 C CA . ILE A 1 107 ? 0.684 4.505 17.030 1.00 85.94 107 ILE A CA 1
ATOM 863 C C . ILE A 1 107 ? 0.138 4.125 15.646 1.00 85.94 107 ILE A C 1
ATOM 865 O O . ILE A 1 107 ? 0.651 4.589 14.629 1.00 85.94 107 ILE A O 1
ATOM 869 N N . PHE A 1 108 ? -0.930 3.327 15.588 1.00 87.19 108 PHE A N 1
ATOM 870 C CA . PHE A 1 108 ? -1.590 2.964 14.339 1.00 87.19 108 PHE A CA 1
ATOM 871 C C . PHE A 1 108 ? -2.256 4.166 13.677 1.00 87.19 108 PHE A C 1
ATOM 873 O O . PHE A 1 108 ? -2.111 4.347 12.470 1.00 87.19 108 PHE A O 1
ATOM 880 N N . MET A 1 109 ? -2.941 5.007 14.456 1.00 90.06 109 MET A N 1
ATOM 881 C CA . MET A 1 109 ? -3.529 6.245 13.937 1.00 90.06 109 MET A CA 1
ATOM 882 C C . MET A 1 109 ? -2.445 7.180 13.407 1.00 90.06 109 MET A C 1
ATOM 884 O O . MET A 1 109 ? -2.536 7.626 12.270 1.00 90.06 109 MET A O 1
ATOM 888 N N . LYS A 1 110 ? -1.356 7.366 14.161 1.00 89.38 110 LYS A N 1
ATOM 889 C CA . LYS A 1 110 ? -0.209 8.172 13.717 1.00 89.38 110 LYS A CA 1
ATOM 890 C C . LYS A 1 110 ? 0.441 7.636 12.441 1.00 89.38 110 LYS A C 1
ATOM 892 O O . LYS A 1 110 ? 0.872 8.423 11.606 1.00 89.38 110 LYS A O 1
ATOM 897 N N . MET A 1 111 ? 0.520 6.315 12.281 1.00 90.44 111 MET A N 1
ATOM 898 C CA . MET A 1 111 ? 0.987 5.697 11.038 1.00 90.44 111 MET A CA 1
ATOM 899 C C . MET A 1 111 ? 0.021 5.993 9.882 1.00 90.44 111 MET A C 1
ATOM 901 O O . MET A 1 111 ? 0.477 6.401 8.821 1.00 90.44 111 MET A O 1
ATOM 905 N N . LEU A 1 112 ? -1.294 5.817 10.071 1.00 91.38 112 LEU A N 1
ATOM 906 C CA . LEU A 1 112 ? -2.294 6.103 9.034 1.00 91.38 112 LEU A CA 1
ATOM 907 C C . LEU A 1 112 ? -2.289 7.576 8.611 1.00 91.38 112 LEU A C 1
ATOM 909 O O . LEU A 1 112 ? -2.358 7.861 7.417 1.00 91.38 112 LEU A O 1
ATOM 913 N N . ASP A 1 113 ? -2.177 8.485 9.578 1.00 89.44 113 ASP A N 1
ATOM 914 C CA . ASP A 1 113 ? -2.091 9.930 9.351 1.00 89.44 113 ASP A CA 1
ATOM 915 C C . ASP A 1 113 ? -0.770 10.330 8.679 1.00 89.44 113 ASP A C 1
ATOM 917 O O . ASP A 1 113 ? -0.711 11.328 7.963 1.00 89.44 113 ASP A O 1
ATOM 921 N N . GL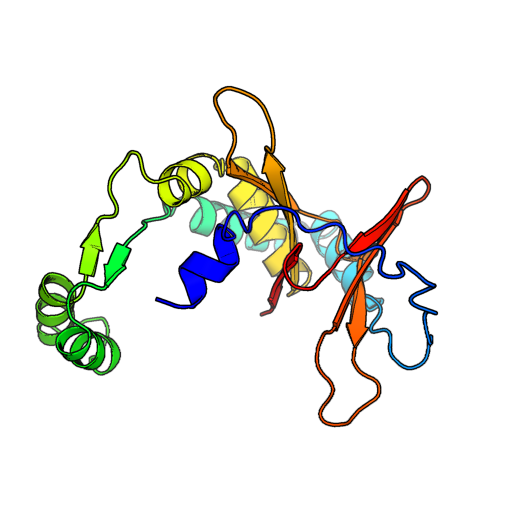Y A 1 114 ? 0.285 9.535 8.876 1.00 89.62 114 GLY A N 1
ATOM 922 C CA . GLY A 1 114 ? 1.571 9.700 8.204 1.00 89.62 114 GLY A CA 1
ATOM 923 C C . GLY A 1 114 ? 1.546 9.358 6.712 1.00 89.62 114 GLY A C 1
ATOM 924 O O . GLY A 1 114 ? 2.463 9.755 5.999 1.00 89.62 114 GLY A O 1
ATOM 925 N N . ILE A 1 115 ? 0.517 8.654 6.222 1.00 93.62 115 ILE A N 1
ATOM 926 C CA . ILE A 1 115 ? 0.376 8.332 4.796 1.00 93.62 115 ILE A CA 1
ATOM 927 C C . ILE A 1 115 ? -0.185 9.554 4.068 1.00 93.62 115 ILE A C 1
ATOM 929 O O . ILE A 1 115 ? -1.376 9.877 4.175 1.00 93.62 115 ILE A O 1
ATOM 933 N N . SER A 1 116 ? 0.668 10.214 3.289 1.00 94.62 116 SER A N 1
ATOM 934 C CA . SER A 1 116 ? 0.294 11.423 2.562 1.00 94.62 116 SER A CA 1
ATOM 935 C C . SER A 1 116 ? -0.692 11.138 1.421 1.00 94.62 116 SER A C 1
ATOM 937 O O . SER A 1 116 ? -0.892 10.003 0.982 1.00 94.62 116 SER A O 1
ATOM 939 N N . TYR A 1 117 ? -1.323 12.194 0.903 1.00 95.06 117 TYR A N 1
ATOM 940 C CA . TYR A 1 117 ? -2.152 12.091 -0.301 1.00 95.06 117 TYR A CA 1
ATOM 941 C C . TYR A 1 117 ? -1.348 11.577 -1.509 1.00 95.06 117 TYR A C 1
ATOM 943 O O . TYR A 1 117 ? -1.846 10.752 -2.273 1.00 95.06 117 TYR A O 1
ATOM 951 N N . GLU A 1 118 ? -0.093 12.010 -1.639 1.00 95.44 118 GLU A N 1
ATOM 952 C CA . GLU A 1 118 ? 0.822 11.577 -2.700 1.00 95.44 118 GLU A CA 1
ATOM 953 C C . GLU A 1 118 ? 1.167 10.088 -2.573 1.00 95.44 118 GLU A C 1
ATOM 955 O O . GLU A 1 118 ? 1.120 9.359 -3.566 1.00 95.44 118 GLU A O 1
ATOM 960 N N . ASP A 1 119 ? 1.413 9.607 -1.349 1.00 95.56 119 ASP A N 1
ATOM 961 C CA . ASP A 1 119 ? 1.637 8.182 -1.086 1.00 95.56 119 ASP A CA 1
ATOM 962 C C . ASP A 1 119 ? 0.423 7.350 -1.492 1.00 95.56 119 ASP A C 1
ATOM 964 O O . ASP A 1 119 ? 0.564 6.329 -2.161 1.00 95.56 119 ASP A O 1
ATOM 968 N N . LYS A 1 120 ? -0.788 7.810 -1.157 1.00 95.88 120 LYS A N 1
ATOM 969 C CA . LYS A 1 120 ? -2.023 7.122 -1.552 1.00 95.88 120 LYS A CA 1
ATOM 970 C C . LYS A 1 120 ? -2.177 7.052 -3.065 1.00 95.88 120 LYS A C 1
ATOM 972 O O . LYS A 1 120 ? -2.490 5.976 -3.569 1.00 95.88 120 LYS A O 1
ATOM 977 N N . ILE A 1 121 ? -1.942 8.154 -3.785 1.00 96.94 121 ILE A N 1
ATOM 978 C CA . ILE A 1 121 ? -1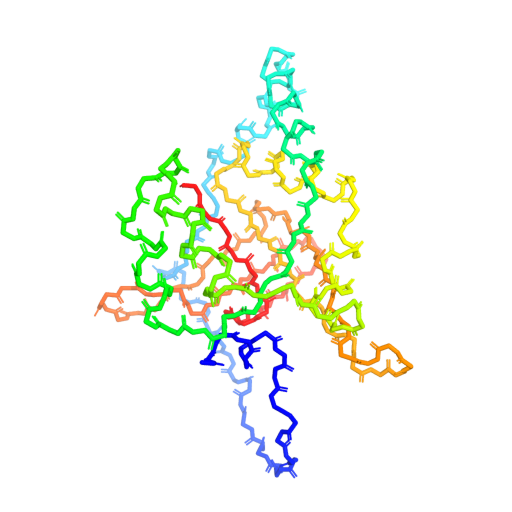.957 8.139 -5.256 1.00 96.94 121 ILE A CA 1
ATOM 979 C C . ILE A 1 121 ? -0.964 7.094 -5.756 1.00 96.94 121 ILE A C 1
ATOM 981 O O . ILE A 1 121 ? -1.353 6.207 -6.508 1.00 96.94 121 ILE A O 1
ATOM 985 N N . LYS A 1 122 ? 0.287 7.136 -5.283 1.00 95.56 122 LYS A N 1
ATOM 986 C CA . LYS A 1 122 ? 1.323 6.175 -5.675 1.00 95.56 122 LYS A CA 1
ATOM 987 C C . LYS A 1 122 ? 0.877 4.729 -5.439 1.00 95.56 122 LYS A C 1
ATOM 989 O O . LYS A 1 122 ? 1.018 3.895 -6.330 1.00 95.56 122 LYS A O 1
ATOM 994 N N . TYR A 1 123 ? 0.324 4.428 -4.265 1.00 95.50 123 TYR A N 1
ATOM 995 C CA . TYR A 1 123 ? -0.119 3.081 -3.900 1.00 95.50 123 TYR A CA 1
ATOM 996 C C . TYR A 1 123 ? -1.257 2.594 -4.799 1.00 95.50 123 TYR A C 1
ATOM 998 O O . TYR A 1 123 ? -1.183 1.487 -5.332 1.00 95.50 123 TYR A O 1
ATOM 1006 N N . TYR A 1 124 ? -2.290 3.418 -4.994 1.00 95.81 124 TYR A N 1
ATOM 1007 C CA . TYR A 1 124 ? -3.434 3.056 -5.827 1.00 95.81 124 TYR A CA 1
ATOM 1008 C C . TYR A 1 124 ? -3.058 2.950 -7.303 1.00 95.81 124 TYR A C 1
ATOM 1010 O O . TYR A 1 124 ? -3.482 2.006 -7.957 1.00 95.81 124 TYR A O 1
ATOM 1018 N N . THR A 1 125 ? -2.222 3.852 -7.819 1.00 95.50 125 THR A N 1
ATOM 1019 C CA . THR A 1 125 ? -1.726 3.787 -9.198 1.00 95.50 125 THR A CA 1
ATOM 1020 C C . THR A 1 125 ? -0.966 2.486 -9.448 1.00 95.50 125 THR A C 1
ATOM 1022 O O . THR A 1 125 ? -1.292 1.772 -10.392 1.00 95.50 125 THR A O 1
ATOM 1025 N N . ILE A 1 126 ? -0.011 2.118 -8.583 1.00 93.69 126 ILE A N 1
ATOM 1026 C CA . ILE A 1 126 ? 0.733 0.851 -8.718 1.00 93.69 126 ILE A CA 1
ATOM 1027 C C . ILE A 1 126 ? -0.226 -0.347 -8.694 1.00 93.69 126 ILE A C 1
ATOM 1029 O O . ILE A 1 126 ? -0.115 -1.241 -9.540 1.00 93.69 126 ILE A O 1
ATOM 1033 N N . LEU A 1 127 ? -1.188 -0.342 -7.766 1.00 92.88 127 LEU A N 1
ATOM 1034 C CA . LEU A 1 127 ? -2.171 -1.412 -7.629 1.00 92.88 127 LEU A CA 1
ATOM 1035 C C . LEU A 1 127 ? -3.077 -1.530 -8.866 1.00 92.88 127 LEU A C 1
ATOM 1037 O O . LEU A 1 127 ? -3.329 -2.641 -9.317 1.00 92.88 127 LEU A O 1
ATOM 1041 N N . TYR A 1 128 ? -3.539 -0.417 -9.443 1.00 93.38 128 TYR A N 1
ATOM 1042 C CA . TYR A 1 128 ? -4.385 -0.435 -10.642 1.00 93.38 128 TYR A CA 1
ATOM 1043 C C . TYR A 1 128 ? -3.629 -0.837 -11.910 1.00 93.38 128 TYR A C 1
ATOM 1045 O O . TYR A 1 128 ? -4.221 -1.467 -12.780 1.00 93.38 128 TYR A O 1
ATOM 1053 N N . ILE A 1 129 ? -2.340 -0.502 -12.018 1.00 92.06 129 ILE A N 1
ATOM 1054 C CA . ILE A 1 129 ? -1.517 -0.879 -13.177 1.00 92.06 129 ILE A CA 1
ATOM 1055 C C . ILE A 1 129 ? -1.149 -2.362 -13.122 1.00 92.06 129 ILE A C 1
ATOM 1057 O O . ILE A 1 129 ? -1.242 -3.069 -14.120 1.00 92.06 129 ILE A O 1
ATOM 1061 N N . THR A 1 130 ? -0.684 -2.834 -11.965 1.00 90.19 130 THR A N 1
ATOM 1062 C CA . THR A 1 130 ? -0.021 -4.146 -11.868 1.00 90.19 130 THR A CA 1
ATOM 1063 C C . THR A 1 130 ? -0.853 -5.215 -11.165 1.00 90.19 130 THR A C 1
ATOM 1065 O O . THR A 1 130 ? -0.490 -6.388 -11.210 1.00 90.19 130 THR A O 1
ATOM 1068 N N . GLY A 1 131 ? -1.945 -4.837 -10.494 1.00 89.50 131 GLY A N 1
ATOM 1069 C CA . GLY A 1 131 ? -2.760 -5.732 -9.667 1.00 89.50 131 GLY A CA 1
ATOM 1070 C C . GLY A 1 131 ? -2.126 -6.113 -8.325 1.00 89.50 131 GLY A C 1
ATOM 1071 O O . GLY A 1 131 ? -2.767 -6.783 -7.516 1.00 89.50 131 GLY A O 1
ATOM 1072 N N . GLU A 1 132 ? -0.892 -5.683 -8.055 1.00 90.69 132 GLU A N 1
ATOM 1073 C CA . GLU A 1 132 ? -0.163 -5.996 -6.826 1.00 90.69 132 GLU A CA 1
ATOM 1074 C C . GLU A 1 132 ? 0.459 -4.726 -6.230 1.00 90.69 132 GLU A C 1
ATOM 1076 O O . GLU A 1 132 ? 0.766 -3.759 -6.924 1.00 90.69 132 GLU A O 1
ATOM 1081 N N . LEU A 1 133 ? 0.644 -4.700 -4.914 1.00 93.31 133 LEU A N 1
ATOM 1082 C CA . LEU A 1 133 ? 1.351 -3.631 -4.214 1.00 93.31 133 LEU A CA 1
ATOM 1083 C C . LEU A 1 133 ? 2.171 -4.237 -3.080 1.00 93.31 133 LEU A C 1
ATOM 1085 O O . LEU A 1 133 ? 1.627 -4.913 -2.203 1.00 93.31 133 LEU A O 1
ATOM 1089 N N . PHE A 1 134 ? 3.469 -3.940 -3.077 1.00 94.88 134 PHE A N 1
ATOM 1090 C CA . PHE A 1 134 ? 4.396 -4.339 -2.024 1.00 94.88 134 PHE A CA 1
ATOM 1091 C C . PHE A 1 134 ? 4.843 -3.108 -1.239 1.00 94.88 134 PHE A C 1
ATOM 1093 O O . PHE A 1 134 ? 5.517 -2.229 -1.776 1.00 94.88 134 PHE A O 1
ATOM 1100 N N . LEU A 1 135 ? 4.484 -3.049 0.042 1.00 96.25 135 LEU A N 1
ATOM 1101 C CA . LEU A 1 135 ? 4.928 -2.000 0.957 1.00 96.25 135 LEU A CA 1
ATOM 1102 C C . LEU A 1 135 ? 5.910 -2.593 1.964 1.00 96.25 135 LEU A C 1
ATOM 1104 O O . LEU A 1 135 ? 5.541 -3.476 2.741 1.00 96.25 135 LEU A O 1
ATOM 1108 N N . TYR A 1 136 ? 7.143 -2.095 1.968 1.00 95.25 136 TYR A N 1
ATOM 1109 C CA . TYR A 1 136 ? 8.107 -2.382 3.020 1.00 95.25 136 TYR A CA 1
ATOM 1110 C C . TYR A 1 136 ? 7.786 -1.567 4.269 1.00 95.25 136 TYR A C 1
ATOM 1112 O O . TYR A 1 136 ? 7.634 -0.346 4.211 1.00 95.25 136 TYR A O 1
ATOM 1120 N N . LYS A 1 137 ? 7.669 -2.273 5.391 1.00 94.38 137 LYS A N 1
ATOM 1121 C CA . LYS A 1 137 ? 7.358 -1.728 6.704 1.00 94.38 137 LYS A CA 1
ATOM 1122 C C . LYS A 1 137 ? 8.654 -1.445 7.454 1.00 94.38 137 LYS A C 1
ATOM 1124 O O . LYS A 1 137 ? 9.270 -2.353 8.008 1.00 94.38 137 LYS A O 1
ATOM 1129 N N . GLU A 1 138 ? 9.030 -0.179 7.523 1.00 92.62 138 GLU A N 1
ATOM 1130 C CA . GLU A 1 138 ? 10.130 0.270 8.367 1.00 92.62 138 GLU A CA 1
ATOM 1131 C C . GLU A 1 138 ? 9.594 0.650 9.749 1.00 92.62 138 GLU A C 1
ATOM 1133 O O . GLU A 1 138 ? 8.674 1.458 9.864 1.00 92.62 138 GLU A O 1
ATOM 1138 N N . VAL A 1 139 ? 10.170 0.078 10.806 1.00 91.19 139 VAL A N 1
ATOM 1139 C CA . VAL A 1 139 ? 9.845 0.439 12.191 1.00 91.19 139 VAL A CA 1
ATOM 1140 C C . VAL A 1 139 ? 11.014 1.213 12.774 1.00 91.19 139 VAL A C 1
ATOM 1142 O O . VAL A 1 139 ? 12.133 0.706 12.834 1.00 91.19 139 VAL A O 1
ATOM 1145 N N . LEU A 1 140 ? 10.761 2.435 13.236 1.00 88.94 140 LEU A N 1
ATOM 1146 C CA . LEU A 1 140 ? 11.798 3.236 13.869 1.00 88.94 140 LEU A CA 1
ATOM 1147 C C . LEU A 1 140 ? 12.137 2.639 15.241 1.00 88.94 140 LEU A C 1
ATOM 1149 O O . LEU A 1 140 ? 11.325 2.670 16.162 1.00 88.94 140 LEU A O 1
ATOM 1153 N N . GLU A 1 141 ? 13.340 2.094 15.406 1.00 87.12 141 GLU A N 1
ATOM 1154 C CA . GLU A 1 141 ? 13.707 1.418 16.658 1.00 87.12 141 GLU A CA 1
ATOM 1155 C C . GLU A 1 141 ? 14.133 2.388 17.770 1.00 87.12 141 GLU A C 1
ATOM 1157 O O . GLU A 1 141 ? 13.939 2.104 18.955 1.00 87.12 141 GLU A O 1
ATOM 1162 N N . LEU A 1 142 ? 14.696 3.546 17.412 1.00 85.94 142 LEU A N 1
ATOM 1163 C CA . LEU A 1 142 ? 15.368 4.459 18.339 1.00 85.94 142 LEU A CA 1
ATOM 1164 C C . LEU A 1 142 ? 14.825 5.892 18.258 1.00 85.94 142 LEU A C 1
ATOM 1166 O O . LEU A 1 142 ? 14.318 6.336 17.232 1.00 85.94 142 LEU A O 1
ATOM 1170 N N . GLY A 1 143 ? 14.993 6.635 19.354 1.00 85.75 143 GLY A N 1
ATOM 1171 C CA . GLY A 1 143 ? 14.618 8.045 19.461 1.00 85.75 143 GLY A CA 1
ATOM 1172 C C . GLY A 1 143 ? 13.206 8.285 20.013 1.00 85.75 143 GLY A C 1
ATOM 1173 O O . GLY A 1 143 ? 12.513 7.338 20.389 1.00 85.75 143 GLY A O 1
ATOM 1174 N N . PRO A 1 144 ? 12.769 9.557 20.084 1.00 82.38 144 PRO A N 1
ATOM 1175 C CA . PRO A 1 144 ? 11.470 9.938 20.654 1.00 82.38 144 PRO A CA 1
ATOM 1176 C C . PRO A 1 144 ? 10.263 9.319 19.936 1.00 82.38 144 PRO A C 1
ATOM 1178 O O . PRO A 1 144 ? 9.217 9.137 20.548 1.00 82.38 144 PRO A O 1
ATOM 1181 N N . ASN A 1 145 ? 10.433 8.961 18.659 1.00 80.31 145 ASN A N 1
ATOM 1182 C CA . ASN A 1 145 ? 9.408 8.361 17.803 1.00 80.31 145 ASN A CA 1
ATOM 1183 C C . ASN A 1 145 ? 9.564 6.832 17.674 1.00 80.31 145 ASN A C 1
ATOM 1185 O O . ASN A 1 145 ? 9.071 6.241 16.715 1.00 80.31 145 ASN A O 1
ATOM 1189 N N . SER A 1 146 ? 10.286 6.185 18.596 1.00 85.12 146 SER A N 1
ATOM 1190 C CA . SER A 1 146 ? 10.461 4.728 18.592 1.00 85.12 146 SER A CA 1
ATOM 1191 C C . SER A 1 146 ? 9.106 4.007 18.544 1.00 85.12 146 SER A C 1
ATOM 1193 O O . SER A 1 146 ? 8.183 4.349 19.284 1.00 85.12 146 SER A O 1
ATOM 1195 N N . GLY A 1 147 ? 8.989 3.014 17.662 1.00 84.88 147 GLY A N 1
ATOM 1196 C CA . GLY A 1 147 ? 7.759 2.270 17.385 1.00 84.88 147 GLY A CA 1
ATOM 1197 C C . GLY A 1 147 ? 6.910 2.839 16.245 1.00 84.88 147 GLY A C 1
ATOM 1198 O O . GLY A 1 147 ? 5.975 2.165 15.817 1.00 84.88 147 GLY A O 1
ATOM 1199 N N . MET A 1 148 ? 7.229 4.030 15.723 1.00 87.69 148 MET A N 1
ATOM 1200 C CA . MET A 1 148 ? 6.570 4.566 14.529 1.00 87.69 148 MET A CA 1
ATOM 1201 C C . MET A 1 148 ? 6.868 3.707 13.302 1.00 87.69 148 MET A C 1
ATOM 1203 O O . MET A 1 148 ? 7.990 3.232 13.118 1.00 87.69 148 MET A O 1
ATOM 1207 N N . VAL A 1 149 ? 5.849 3.536 12.465 1.00 91.62 149 VAL A N 1
ATOM 1208 C CA . VAL A 1 149 ? 5.904 2.707 11.262 1.00 91.62 149 VAL A CA 1
ATOM 1209 C C . VAL A 1 149 ? 5.828 3.595 10.025 1.00 91.62 149 VAL A C 1
ATOM 1211 O O . VAL A 1 149 ? 4.927 4.426 9.921 1.00 91.62 149 VAL A O 1
ATOM 1214 N N . TYR A 1 150 ? 6.743 3.382 9.084 1.00 92.19 150 TYR A N 1
ATOM 1215 C CA . TYR A 1 150 ? 6.767 4.016 7.769 1.00 92.19 150 TYR A CA 1
ATOM 1216 C C . TYR A 1 150 ? 6.597 2.961 6.679 1.00 92.19 150 TYR A C 1
ATOM 1218 O O . TYR A 1 150 ? 7.091 1.838 6.800 1.00 92.19 150 TYR A O 1
ATOM 1226 N N . LEU A 1 151 ? 5.874 3.319 5.619 1.00 94.75 151 LEU A N 1
ATOM 1227 C CA . LEU A 1 151 ? 5.558 2.418 4.516 1.00 94.75 151 LEU A CA 1
ATOM 1228 C C . LEU A 1 151 ? 6.236 2.890 3.235 1.00 94.75 151 LEU A C 1
ATOM 1230 O O . LEU A 1 151 ? 5.970 3.981 2.734 1.00 94.75 151 LEU A O 1
ATOM 1234 N N . HIS A 1 152 ? 7.070 2.024 2.671 1.00 94.06 152 HIS A N 1
ATOM 1235 C CA . HIS A 1 152 ? 7.810 2.296 1.445 1.00 94.06 152 HIS A CA 1
ATOM 1236 C C . HIS A 1 152 ? 7.305 1.399 0.325 1.00 94.06 152 HIS A C 1
ATOM 1238 O O . HIS A 1 152 ? 7.482 0.184 0.370 1.00 94.06 152 HIS A O 1
ATOM 1244 N N . ALA A 1 153 ? 6.681 1.984 -0.696 1.00 94.44 153 ALA A N 1
ATOM 1245 C CA . ALA A 1 153 ? 6.284 1.223 -1.879 1.00 94.44 153 ALA A CA 1
ATOM 1246 C C . ALA A 1 153 ? 7.515 0.767 -2.673 1.00 94.44 153 ALA A C 1
ATOM 1248 O O . ALA A 1 153 ? 8.298 1.603 -3.137 1.00 94.44 153 ALA A O 1
ATOM 1249 N N . LEU A 1 154 ? 7.651 -0.550 -2.828 1.00 92.50 154 LEU A N 1
ATOM 1250 C CA . LEU A 1 154 ? 8.698 -1.195 -3.613 1.00 92.50 154 LEU A CA 1
ATOM 1251 C C . LEU A 1 154 ? 8.303 -1.245 -5.092 1.00 92.50 154 LEU A C 1
ATOM 1253 O O . LEU A 1 154 ? 7.123 -1.320 -5.425 1.00 92.50 154 LEU A O 1
ATOM 1257 N N . ASN A 1 155 ? 9.292 -1.237 -5.989 1.00 89.62 155 ASN A N 1
ATOM 1258 C CA . ASN A 1 155 ? 9.036 -1.494 -7.404 1.00 89.62 155 ASN A CA 1
ATOM 1259 C C . ASN A 1 155 ? 8.685 -2.976 -7.606 1.00 89.62 155 ASN A C 1
ATOM 1261 O O . ASN A 1 155 ? 9.533 -3.844 -7.402 1.00 89.62 155 ASN A O 1
ATOM 1265 N N . ASN A 1 156 ? 7.461 -3.253 -8.051 1.00 88.69 156 ASN A N 1
ATOM 1266 C CA . ASN A 1 156 ? 6.954 -4.608 -8.259 1.00 88.69 156 ASN A CA 1
ATOM 1267 C C . ASN A 1 156 ? 7.823 -5.439 -9.216 1.00 88.69 156 ASN A C 1
ATOM 1269 O O . ASN A 1 156 ? 7.981 -6.634 -8.993 1.00 88.69 156 ASN A O 1
ATOM 1273 N N . GLN A 1 157 ? 8.443 -4.820 -10.228 1.00 86.06 157 GLN A N 1
ATOM 1274 C CA . GLN A 1 157 ? 9.321 -5.510 -11.190 1.00 86.06 157 GLN A CA 1
ATOM 1275 C C . GLN A 1 157 ? 10.575 -6.108 -10.535 1.00 86.06 157 GLN A C 1
ATOM 1277 O O . GLN A 1 157 ? 11.164 -7.056 -11.047 1.00 86.06 157 GLN A O 1
ATOM 1282 N N . ASN A 1 158 ? 10.962 -5.563 -9.385 1.00 90.25 158 ASN A N 1
ATOM 1283 C CA . ASN A 1 158 ? 12.160 -5.942 -8.650 1.00 90.25 158 ASN A CA 1
ATOM 1284 C C . ASN A 1 158 ? 11.842 -6.866 -7.462 1.00 90.25 158 ASN A C 1
ATOM 1286 O O . ASN A 1 158 ? 12.758 -7.302 -6.763 1.00 90.25 158 ASN A O 1
ATOM 1290 N N . VAL A 1 159 ? 10.563 -7.175 -7.206 1.00 90.56 159 VAL A N 1
ATOM 1291 C CA . VAL A 1 159 ? 10.129 -8.041 -6.100 1.00 90.56 159 VAL A CA 1
ATOM 1292 C C . VAL A 1 159 ? 9.892 -9.461 -6.601 1.00 90.56 159 VAL A C 1
ATOM 1294 O O . VAL A 1 159 ? 9.094 -9.693 -7.494 1.00 90.56 159 VAL A O 1
ATOM 1297 N N . THR A 1 160 ? 10.530 -10.439 -5.967 1.00 90.12 160 THR A N 1
ATOM 1298 C CA . THR A 1 160 ? 10.259 -11.871 -6.141 1.00 90.12 160 THR A CA 1
ATOM 1299 C C . THR A 1 160 ? 9.567 -12.418 -4.897 1.00 90.12 160 THR A C 1
ATOM 1301 O O . THR A 1 160 ? 10.073 -12.262 -3.781 1.00 90.12 160 THR A O 1
ATOM 1304 N N . VAL A 1 161 ? 8.437 -13.103 -5.071 1.00 90.19 161 VAL A N 1
ATOM 1305 C CA . VAL A 1 161 ? 7.715 -13.761 -3.975 1.00 90.19 161 VAL A CA 1
ATOM 1306 C C . VAL A 1 161 ? 8.281 -15.164 -3.774 1.00 90.19 161 VAL A C 1
ATOM 1308 O O . VAL A 1 161 ? 8.358 -15.959 -4.708 1.00 90.19 161 VAL A O 1
ATOM 1311 N N . LEU A 1 162 ? 8.683 -15.487 -2.548 1.00 89.81 162 LEU A N 1
ATOM 1312 C CA . LEU A 1 162 ? 9.218 -16.799 -2.190 1.00 89.81 162 LEU A CA 1
ATOM 1313 C C . LEU A 1 162 ? 8.088 -17.655 -1.618 1.00 89.81 162 LEU A C 1
ATOM 1315 O O . LEU A 1 162 ? 7.415 -17.231 -0.674 1.00 89.81 162 LEU A O 1
ATOM 1319 N N . VAL A 1 163 ? 7.884 -18.857 -2.159 1.00 89.38 163 VAL A N 1
ATOM 1320 C CA . VAL A 1 163 ? 6.853 -19.795 -1.686 1.00 89.38 163 VAL A CA 1
ATOM 1321 C C . VAL A 1 163 ? 7.451 -21.050 -1.050 1.00 89.38 163 VAL A C 1
ATOM 1323 O O . VAL A 1 163 ? 8.605 -21.405 -1.287 1.00 89.38 163 VAL A O 1
ATOM 1326 N N . SER A 1 164 ? 6.671 -21.711 -0.194 1.00 88.19 164 SER A N 1
ATOM 1327 C CA . SER A 1 164 ? 7.050 -22.980 0.427 1.00 88.19 164 SER A CA 1
ATOM 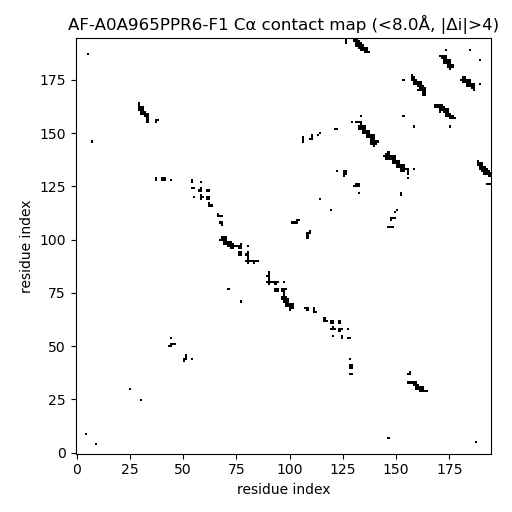1328 C C . SER A 1 164 ? 7.215 -24.095 -0.609 1.00 88.19 164 SER A C 1
ATOM 1330 O O . SER A 1 164 ? 6.574 -24.108 -1.658 1.00 88.19 164 SER A O 1
ATOM 1332 N N . ASP A 1 165 ? 8.056 -25.068 -0.275 1.00 85.75 165 ASP A N 1
ATOM 1333 C CA . ASP A 1 165 ? 8.267 -26.312 -1.024 1.00 85.75 165 ASP A CA 1
ATOM 1334 C C . ASP A 1 165 ? 7.169 -27.360 -0.793 1.00 85.75 165 ASP A C 1
ATOM 1336 O O . ASP A 1 165 ? 7.015 -28.301 -1.570 1.00 85.75 165 ASP A O 1
ATOM 1340 N N . THR A 1 166 ? 6.388 -27.190 0.270 1.00 83.56 166 THR A N 1
ATOM 1341 C CA . THR A 1 166 ? 5.291 -28.077 0.647 1.00 83.56 166 THR A CA 1
ATOM 1342 C C . THR A 1 166 ? 3.955 -27.580 0.110 1.00 83.56 166 THR A C 1
ATOM 1344 O O . THR A 1 166 ? 3.665 -26.381 0.105 1.00 83.56 166 THR A O 1
ATOM 1347 N N . PHE A 1 167 ? 3.123 -28.528 -0.332 1.00 86.75 167 PHE A N 1
ATOM 1348 C CA . PHE A 1 167 ? 1.748 -28.271 -0.745 1.00 86.75 167 PHE A CA 1
ATOM 1349 C C . PHE A 1 167 ? 0.797 -28.290 0.473 1.00 86.75 167 PHE A C 1
ATOM 1351 O O . PHE A 1 167 ? 0.901 -29.204 1.296 1.00 86.75 167 PHE A O 1
ATOM 1358 N N . PRO A 1 168 ? -0.164 -27.350 0.589 1.00 87.25 168 PRO A N 1
ATOM 1359 C CA . PRO A 1 168 ? -0.394 -26.213 -0.303 1.00 87.25 168 PRO A CA 1
ATOM 1360 C C . PRO A 1 168 ? 0.682 -25.135 -0.145 1.00 87.25 168 PRO A C 1
ATOM 1362 O O . PRO A 1 168 ? 1.072 -24.810 0.977 1.00 87.25 168 PRO A O 1
ATOM 1365 N N . GLN A 1 169 ? 1.113 -24.563 -1.273 1.00 86.06 169 GLN A N 1
ATOM 1366 C CA . GLN A 1 169 ? 2.139 -23.524 -1.288 1.00 86.06 169 GLN A CA 1
ATOM 1367 C C . GLN A 1 169 ? 1.666 -22.276 -0.539 1.00 86.06 169 GLN A C 1
ATOM 1369 O O . GLN A 1 169 ? 0.529 -21.823 -0.693 1.00 86.06 169 GLN A O 1
ATOM 1374 N N . ARG A 1 170 ? 2.553 -21.714 0.281 1.00 86.94 170 ARG A N 1
ATOM 1375 C CA . ARG A 1 170 ? 2.326 -20.477 1.033 1.00 86.94 170 ARG A CA 1
ATOM 1376 C C . ARG A 1 170 ? 3.482 -19.523 0.812 1.00 86.94 170 ARG A C 1
ATOM 1378 O O . ARG A 1 170 ? 4.613 -19.966 0.648 1.00 86.94 170 ARG A O 1
ATOM 1385 N N . VAL A 1 171 ? 3.208 -18.224 0.853 1.00 89.06 171 VAL A N 1
ATOM 1386 C CA . VAL A 1 171 ? 4.266 -17.210 0.828 1.00 89.06 171 VAL A CA 1
ATOM 1387 C C . VAL A 1 1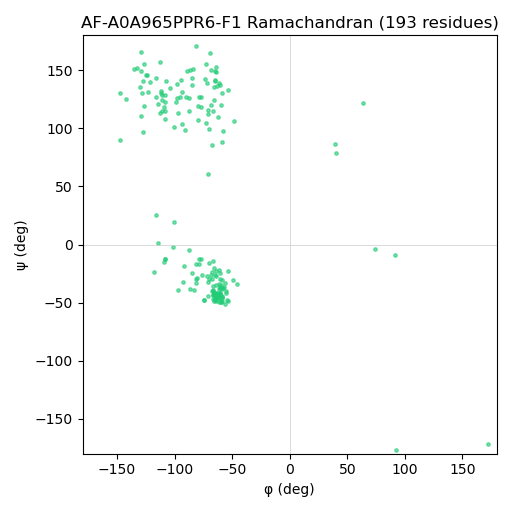71 ? 5.085 -17.318 2.113 1.00 89.06 171 VAL A C 1
ATOM 1389 O O . VAL A 1 171 ? 4.524 -17.262 3.208 1.00 89.06 171 VAL A O 1
ATOM 1392 N N . VAL A 1 172 ? 6.397 -17.495 1.972 1.00 92.19 172 VAL A N 1
ATOM 1393 C CA . VAL A 1 172 ? 7.356 -17.608 3.086 1.00 92.19 172 VAL A CA 1
ATOM 1394 C C . VAL A 1 172 ? 8.256 -16.380 3.213 1.00 92.19 172 VAL A C 1
ATOM 1396 O O . VAL A 1 172 ? 8.877 -16.182 4.252 1.00 92.19 172 VAL A O 1
ATOM 1399 N N . GLY A 1 173 ? 8.309 -15.533 2.187 1.00 92.31 173 GLY A N 1
ATOM 1400 C CA . GLY A 1 173 ? 9.054 -14.282 2.219 1.00 92.31 173 GLY A CA 1
ATOM 1401 C C . GLY A 1 173 ? 9.093 -13.598 0.861 1.00 92.31 173 GLY A C 1
ATOM 1402 O O . GLY A 1 173 ? 8.440 -14.026 -0.091 1.00 92.31 173 GLY A O 1
ATOM 1403 N N . TYR A 1 174 ? 9.897 -12.547 0.783 1.00 93.31 174 TYR A N 1
ATOM 1404 C CA . TYR A 1 174 ? 10.081 -11.737 -0.411 1.00 93.31 174 TYR A CA 1
ATOM 1405 C C . TYR A 1 174 ? 11.565 -11.466 -0.622 1.00 93.31 174 TYR A C 1
ATOM 1407 O O . TYR A 1 174 ? 12.345 -11.400 0.328 1.00 93.31 174 TYR A O 1
ATOM 1415 N N . ARG A 1 175 ? 11.967 -11.289 -1.874 1.00 92.69 175 ARG A N 1
ATOM 1416 C CA . ARG A 1 175 ? 13.286 -10.775 -2.234 1.00 92.69 175 ARG A CA 1
ATOM 1417 C C . ARG A 1 175 ? 13.095 -9.536 -3.086 1.00 92.69 175 ARG A C 1
ATOM 1419 O O . ARG A 1 175 ? 12.324 -9.585 -4.034 1.00 92.69 175 ARG A O 1
ATOM 1426 N N . TYR A 1 176 ? 13.792 -8.460 -2.763 1.00 91.94 176 TYR A N 1
ATOM 1427 C CA . TYR A 1 176 ? 13.856 -7.273 -3.604 1.00 91.94 176 TYR A CA 1
ATOM 1428 C C . TYR A 1 176 ? 15.260 -7.160 -4.175 1.00 91.94 176 TYR A C 1
ATOM 1430 O O . TYR A 1 176 ? 16.231 -7.157 -3.417 1.00 91.94 176 TYR A O 1
ATOM 1438 N N . PHE A 1 177 ? 15.357 -7.090 -5.496 1.00 89.31 177 PHE A N 1
ATOM 1439 C CA . PHE A 1 177 ? 16.623 -6.974 -6.197 1.00 89.31 177 PHE A CA 1
ATOM 1440 C C . PHE A 1 177 ? 16.597 -5.784 -7.150 1.00 89.31 177 PHE A C 1
ATOM 1442 O O . PHE A 1 177 ? 15.807 -5.746 -8.087 1.00 89.31 177 PHE A O 1
ATOM 1449 N N . ASP A 1 178 ? 17.490 -4.836 -6.912 1.00 86.06 178 ASP A N 1
ATOM 1450 C CA . ASP A 1 178 ? 17.789 -3.706 -7.783 1.00 86.06 178 ASP A CA 1
ATOM 1451 C C . ASP A 1 178 ? 19.310 -3.655 -8.000 1.00 86.06 178 ASP A C 1
ATOM 1453 O O . ASP A 1 178 ? 20.067 -4.289 -7.263 1.00 86.06 178 ASP A O 1
ATOM 1457 N N . VAL A 1 179 ? 19.780 -2.893 -8.987 1.00 82.81 179 VAL A N 1
ATOM 1458 C CA . VAL A 1 179 ? 21.182 -2.831 -9.443 1.00 82.81 179 VAL A CA 1
ATOM 1459 C C . VAL A 1 179 ? 22.188 -2.729 -8.287 1.00 82.81 179 VAL A C 1
ATOM 1461 O O . VAL A 1 179 ? 23.270 -3.305 -8.363 1.00 82.81 179 VAL A O 1
ATOM 1464 N N . ASN A 1 180 ? 21.823 -2.039 -7.203 1.00 86.56 180 ASN A N 1
ATOM 1465 C CA . ASN A 1 180 ? 22.693 -1.788 -6.052 1.00 86.56 180 ASN A CA 1
ATOM 1466 C C . ASN A 1 180 ? 22.242 -2.462 -4.745 1.00 86.56 180 ASN A C 1
ATOM 1468 O O . ASN A 1 180 ? 22.876 -2.250 -3.711 1.00 86.56 180 ASN A O 1
ATOM 1472 N N . PHE A 1 181 ? 21.149 -3.229 -4.746 1.00 88.25 181 PHE A N 1
ATOM 1473 C CA . PHE A 1 181 ? 20.580 -3.774 -3.515 1.00 88.25 181 PHE A CA 1
ATOM 1474 C C . PHE A 1 181 ? 19.937 -5.144 -3.728 1.00 88.25 181 PHE A C 1
ATOM 1476 O O . PHE A 1 181 ? 19.100 -5.324 -4.604 1.00 88.25 181 PHE A O 1
ATOM 1483 N N . ASP A 1 182 ? 20.289 -6.093 -2.864 1.00 90.31 182 ASP A N 1
ATOM 1484 C CA . ASP A 1 182 ? 19.702 -7.430 -2.809 1.00 90.31 182 ASP A CA 1
ATOM 1485 C C . ASP A 1 182 ? 19.236 -7.710 -1.379 1.00 90.31 182 ASP A C 1
ATOM 1487 O O . ASP A 1 182 ? 20.025 -8.072 -0.502 1.00 90.31 182 ASP A O 1
ATOM 1491 N N . GLY A 1 183 ? 17.949 -7.481 -1.133 1.00 89.44 183 GLY A N 1
ATOM 1492 C CA . GLY A 1 183 ? 17.324 -7.643 0.174 1.00 89.44 183 GLY A CA 1
ATOM 1493 C C . GLY A 1 183 ? 16.420 -8.861 0.218 1.00 89.44 183 GLY A C 1
ATOM 1494 O O . GLY A 1 183 ? 15.666 -9.131 -0.716 1.00 89.44 183 GLY A O 1
ATOM 1495 N N . LYS A 1 184 ? 16.449 -9.579 1.341 1.00 92.94 184 LYS A N 1
ATOM 1496 C CA . LYS A 1 184 ? 15.470 -10.620 1.670 1.00 92.94 184 LYS A CA 1
ATOM 1497 C C . LYS A 1 184 ? 14.631 -10.151 2.845 1.00 92.94 184 LYS A C 1
ATOM 1499 O O . LYS A 1 184 ? 15.180 -9.716 3.852 1.00 92.94 184 LYS A O 1
ATOM 1504 N N . PHE A 1 185 ? 13.322 -10.285 2.709 1.00 93.25 185 PHE A N 1
ATOM 1505 C CA . PHE A 1 185 ? 12.333 -9.831 3.672 1.00 93.25 185 PHE A CA 1
ATOM 1506 C C . PHE A 1 185 ? 11.434 -10.985 4.096 1.00 93.25 185 PHE A C 1
ATOM 1508 O O . PHE A 1 185 ? 11.106 -11.874 3.302 1.00 93.25 185 PHE A O 1
ATOM 1515 N N . THR A 1 186 ? 11.015 -10.963 5.355 1.00 93.50 186 THR A N 1
ATOM 1516 C CA . THR A 1 186 ? 10.031 -11.907 5.878 1.00 93.50 186 THR A CA 1
ATOM 1517 C C . THR A 1 186 ? 8.614 -11.470 5.510 1.00 93.50 186 THR A C 1
ATOM 1519 O O . THR A 1 186 ? 8.374 -10.365 5.020 1.00 93.50 186 THR A O 1
ATOM 1522 N N . THR A 1 187 ? 7.634 -12.335 5.769 1.00 92.38 187 THR A N 1
ATOM 1523 C CA . THR A 1 187 ? 6.216 -11.994 5.582 1.00 92.38 187 THR A CA 1
ATOM 1524 C C . THR A 1 187 ? 5.706 -10.917 6.536 1.00 92.38 187 THR A C 1
ATOM 1526 O O . THR A 1 187 ? 4.611 -10.408 6.323 1.00 92.38 187 THR A O 1
ATOM 1529 N N . ASP A 1 188 ? 6.449 -10.610 7.600 1.00 92.81 188 ASP A N 1
ATOM 1530 C CA . ASP A 1 188 ? 6.059 -9.592 8.576 1.00 92.81 188 ASP A CA 1
ATOM 1531 C C . ASP A 1 188 ? 6.628 -8.210 8.223 1.00 92.81 188 ASP A C 1
ATOM 1533 O O . ASP A 1 188 ? 6.095 -7.197 8.685 1.00 92.81 188 ASP A O 1
ATOM 1537 N N . ASP A 1 189 ? 7.651 -8.167 7.365 1.00 93.81 189 ASP A N 1
ATOM 1538 C CA . ASP A 1 189 ? 8.305 -6.942 6.892 1.00 93.81 189 ASP A CA 1
ATOM 1539 C C . ASP A 1 189 ? 7.582 -6.315 5.692 1.00 93.81 189 ASP A C 1
ATOM 1541 O O . ASP A 1 189 ? 7.701 -5.116 5.456 1.00 93.81 189 ASP A O 1
ATOM 1545 N N . ILE A 1 190 ? 6.831 -7.113 4.924 1.00 94.88 190 ILE A N 1
ATOM 1546 C CA . ILE A 1 190 ? 6.138 -6.672 3.708 1.00 94.88 190 ILE A CA 1
ATOM 1547 C C . ILE A 1 190 ? 4.626 -6.788 3.876 1.00 94.88 190 ILE A C 1
ATOM 1549 O O . ILE A 1 190 ? 4.092 -7.865 4.148 1.00 94.88 190 ILE A O 1
ATOM 1553 N N . ILE A 1 191 ? 3.919 -5.692 3.609 1.00 94.50 191 ILE A N 1
ATOM 1554 C CA . ILE A 1 191 ? 2.483 -5.721 3.333 1.00 94.50 191 ILE A CA 1
ATOM 1555 C C . ILE A 1 191 ? 2.322 -5.952 1.832 1.00 94.50 191 ILE A C 1
ATOM 1557 O O . ILE A 1 191 ? 2.711 -5.112 1.023 1.00 94.50 191 ILE A O 1
ATOM 1561 N N . HIS A 1 192 ? 1.752 -7.098 1.472 1.00 93.50 192 HIS A N 1
ATOM 1562 C CA . HIS A 1 192 ? 1.448 -7.454 0.092 1.00 93.50 192 HIS A CA 1
ATOM 1563 C C . HIS A 1 192 ? -0.065 -7.401 -0.120 1.00 93.50 192 HIS A C 1
ATOM 1565 O O . HIS A 1 192 ? -0.814 -8.171 0.489 1.00 93.50 192 HIS A O 1
ATOM 1571 N N . VAL A 1 193 ? -0.506 -6.474 -0.968 1.00 92.00 193 VAL A N 1
ATOM 1572 C CA . VAL A 1 193 ? -1.899 -6.340 -1.403 1.00 92.00 193 VAL A CA 1
ATOM 1573 C C . VAL A 1 193 ? -2.014 -6.882 -2.819 1.00 92.00 193 VAL A C 1
ATOM 1575 O O . VAL A 1 193 ? -1.188 -6.560 -3.668 1.00 92.00 193 VAL A O 1
ATOM 1578 N N . LYS A 1 194 ? -3.046 -7.689 -3.059 1.00 86.44 194 LYS A N 1
ATOM 1579 C CA . LYS A 1 194 ? -3.348 -8.288 -4.355 1.00 86.44 194 LYS A CA 1
ATOM 1580 C C . LYS A 1 194 ? -4.812 -8.043 -4.706 1.00 86.44 194 LYS A C 1
ATOM 1582 O O . LYS A 1 194 ? -5.664 -8.181 -3.822 1.00 86.44 194 LYS A O 1
ATOM 1587 N N . TYR A 1 195 ? -5.064 -7.661 -5.955 1.00 75.62 195 TYR A N 1
ATOM 1588 C CA . TYR A 1 195 ? -6.398 -7.551 -6.547 1.00 75.62 195 TYR A CA 1
ATOM 1589 C C . TYR A 1 195 ? -6.871 -8.898 -7.107 1.00 75.62 195 TYR A C 1
ATOM 1591 O O . TYR A 1 195 ? -6.032 -9.638 -7.675 1.00 75.62 195 TYR A O 1
#

Nearest PDB structures (foldseek):
  8k38-assembly1_B  TM=5.191E-01  e=3.234E-03  Escherichia phage Lambda
  8k39-assembly1_f  TM=5.309E-01  e=5.250E-03  Escherichia phage Lambda
  8xot-assembly1_B1  TM=5.312E-01  e=6.690E-03  Escherichia phage Lambda
  8xqb-assembly1_b1  TM=4.732E-01  e=8.524E-03  Escherichia phage Lambda
  7z44-assembly1_A  TM=4.604E-01  e=6.683E-02  Escherichia phage vB_EcoP_SU10

Mean predicted aligned error: 10.56 Å